Protein 2AOF (pdb70)

B-factor: mean 17.51, std 9.29, range [3.35, 73.43]

CATH classification: 2.40.70.10

Secondary structure (DSSP, 8-state):
-EE-SSS--EEEEEETTEEEEEEE-TT-SS-EE-S---SS-EEEEEEEETTEEEEEEEEEEEEEEETTEEEEEEEEES--SS-EE-HHHHTTTT-EEE-/-EE-SSS--EEEEEETTEEEEEEE-TTBSS-EE-S---SS--EEEEEEETTEEEEEEEEEEEEEEETTEEEEEEEEES--SS-EE-HHHHTTTT-EEE-/-----EE--

Structure (mmCIF, N/CA/C/O backbone):
data_2AOF
#
_entry.id   2AOF
#
_cell.length_a   58.457
_cell.length_b   85.851
_cell.length_c   46.394
_cell.angle_alpha   90.00
_cell.angle_beta   90.00
_cell.angle_gamma   90.00
#
_symmetry.space_group_name_H-M   'P 21 21 2'
#
loop_
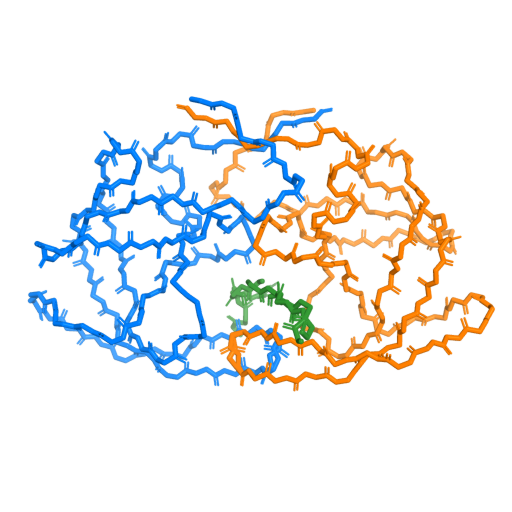_entity.id
_entity.type
_entity.pdbx_description
1 polymer 'POL POLYPROTEIN'
2 polymer 'PEPTIDE INHIBITOR'
3 non-polymer 'SODIUM ION'
4 non-polymer 'CHLORIDE ION'
5 non-polymer 'ACETIC ACID'
6 water water
#
loop_
_atom_site.group_PDB
_atom_site.id
_atom_site.type_symbol
_atom_site.label_atom_id
_atom_site.label_alt_id
_atom_site.label_comp_id
_atom_site.label_asym_id
_atom_site.label_entity_id
_atom_site.label_seq_id
_atom_site.pdbx_PDB_ins_code
_atom_site.Cartn_x
_atom_site.Cartn_y
_atom_site.Cartn_z
_atom_site.occupancy
_atom_site.B_iso_or_equiv
_atom_site.auth_seq_id
_atom_site.auth_comp_id
_atom_site.auth_asym_id
_atom_site.auth_atom_id
_atom_site.pdbx_PDB_model_num
ATOM 1 N N . PRO A 1 1 ? 0.596 40.353 17.910 1.00 23.38 1 PRO A N 1
ATOM 2 C CA . PRO A 1 1 ? -0.177 39.161 18.282 1.00 20.09 1 PRO A CA 1
ATOM 3 C C . PRO A 1 1 ? 0.416 38.479 19.498 1.00 16.84 1 PRO A C 1
ATOM 4 O O . PRO A 1 1 ? 1.580 38.660 19.814 1.00 18.92 1 PRO A O 1
ATOM 8 N N . GLN A 1 2 ? -0.420 37.665 20.102 1.00 16.41 2 GLN A N 1
ATOM 9 C CA . GLN A 1 2 ? 0.006 36.743 21.150 1.00 16.46 2 GLN A CA 1
ATOM 10 C C . GLN A 1 2 ? -0.209 35.354 20.581 1.00 16.65 2 GLN A C 1
ATOM 11 O O . GLN A 1 2 ? -1.316 35.011 20.130 1.00 22.54 2 GLN A O 1
ATOM 17 N N . ILE A 1 3 ? 0.866 34.588 20.601 1.00 13.43 3 ILE A N 1
ATOM 18 C CA . ILE A 1 3 ? 0.854 33.229 20.050 1.00 14.22 3 ILE A CA 1
ATOM 19 C C . ILE A 1 3 ? 1.020 32.222 21.200 1.00 12.30 3 ILE A C 1
ATOM 20 O O . ILE A 1 3 ? 2.010 32.243 21.951 1.00 12.15 3 ILE A O 1
ATOM 25 N N . THR A 1 4 ? -0.001 31.393 21.354 1.00 13.71 4 THR A N 1
ATOM 26 C CA . THR A 1 4 ? 0.093 30.339 22.341 1.00 13.49 4 THR A CA 1
ATOM 27 C C . THR A 1 4 ? 0.955 29.203 21.797 1.00 11.67 4 THR A C 1
ATOM 28 O O . THR A 1 4 ? 1.293 29.173 20.613 1.00 15.06 4 THR A O 1
ATOM 32 N N . LEU A 1 5 ? 1.257 28.245 22.654 1.00 10.89 5 LEU A N 1
ATOM 33 C CA . LEU A 1 5 ? 2.213 27.182 22.315 1.00 10.41 5 LEU A CA 1
ATOM 34 C C . LEU A 1 5 ? 1.610 25.805 22.392 1.00 10.09 5 LEU A C 1
ATOM 35 O O . LEU A 1 5 ? 2.347 24.818 22.432 1.00 9.40 5 LEU A O 1
ATOM 40 N N . TRP A 1 6 ? 0.277 25.740 22.298 1.00 9.96 6 TRP A N 1
ATOM 41 C CA . TRP A 1 6 ? -0.414 24.482 22.237 1.00 10.14 6 TRP A CA 1
ATOM 42 C C . TRP A 1 6 ? -0.001 23.718 20.988 1.00 11.12 6 TRP A C 1
ATOM 43 O O . TRP A 1 6 ? 0.047 22.473 21.025 1.00 14.12 6 TRP A O 1
ATOM 54 N N . LYS A 1 7 ? 0.293 24.431 19.909 1.00 11.10 7 LYS A N 1
ATOM 55 C CA . LYS A 1 7 ? 0.778 23.801 18.671 1.00 12.20 7 LYS A CA 1
ATOM 56 C C . LYS A 1 7 ? 2.051 24.534 18.276 1.00 9.55 7 LYS A C 1
ATOM 57 O O . LYS A 1 7 ? 2.443 25.553 18.854 1.00 10.37 7 LYS A O 1
ATOM 68 N N . ARG A 1 8 ? 2.731 24.010 17.269 1.00 10.35 8 ARG A N 1
ATOM 69 C CA . ARG A 1 8 ? 3.965 24.635 16.781 1.00 9.70 8 ARG A CA 1
ATOM 70 C C . ARG A 1 8 ? 3.671 26.050 16.286 1.00 9.29 8 ARG A C 1
ATOM 71 O O . ARG A 1 8 ? 2.698 26.248 15.554 1.00 11.01 8 ARG A O 1
ATOM 79 N N . PRO A 1 9 ? 4.463 27.033 16.697 1.00 8.82 9 PRO A N 1
ATOM 80 C CA . PRO A 1 9 ? 4.208 28.432 16.267 1.00 10.29 9 PRO A CA 1
ATOM 81 C C . PRO A 1 9 ? 4.769 28.738 14.886 1.00 9.98 9 PRO A C 1
ATOM 82 O O . PRO A 1 9 ? 5.844 29.271 14.649 1.00 10.97 9 PRO A O 1
ATOM 86 N N . LEU A 1 10 ? 3.936 28.329 13.920 1.00 11.74 10 LEU A N 1
ATOM 87 C CA . LEU A 1 10 ? 4.244 28.497 12.513 1.00 11.66 10 LEU A CA 1
ATOM 88 C C . LEU A 1 10 ? 3.610 29.765 12.004 1.00 12.50 10 LEU A C 1
ATOM 89 O O . LEU A 1 10 ? 2.482 30.069 12.344 1.00 14.48 10 LEU A O 1
ATOM 94 N N . VAL A 1 11 ? 4.382 30.468 11.195 1.00 11.57 11 VAL A N 1
ATOM 95 C CA . VAL A 1 11 ? 3.918 31.683 10.566 1.00 12.26 11 VAL A CA 1
ATOM 96 C C . VAL A 1 11 ? 4.312 31.683 9.105 1.00 12.02 11 VAL A C 1
ATOM 97 O O . VAL A 1 11 ? 5.203 30.948 8.675 1.00 12.19 11 VAL A O 1
ATOM 101 N N . THR A 1 12 ? 3.664 32.537 8.318 1.00 12.94 12 THR A N 1
ATOM 102 C CA . THR A 1 12 ? 4.086 32.762 6.945 1.00 13.26 12 THR A CA 1
ATOM 103 C C . THR A 1 12 ? 5.159 33.831 6.857 1.00 12.36 12 THR A C 1
ATOM 104 O O . THR A 1 12 ? 5.057 34.878 7.501 1.00 15.38 12 THR A O 1
ATOM 108 N N . ILE A 1 13 ? 6.151 33.585 6.061 1.00 12.38 13 ILE A N 1
ATOM 109 C CA . ILE A 1 13 ? 7.236 34.517 5.804 1.00 11.63 13 ILE A CA 1
ATOM 110 C C . ILE A 1 13 ? 7.332 34.752 4.287 1.00 12.42 13 ILE A C 1
ATOM 111 O O . ILE A 1 13 ? 6.871 33.934 3.472 1.00 13.33 13 ILE A O 1
ATOM 116 N N . LYS A 1 14 ? 7.911 35.879 3.935 1.00 12.21 14 LYS A N 1
ATOM 117 C CA . LYS A 1 14 ? 8.236 36.193 2.544 1.00 12.89 14 LYS A CA 1
ATOM 118 C C . LYS A 1 14 ? 9.748 36.384 2.521 1.00 12.67 14 LYS A C 1
ATOM 119 O O . LYS A 1 14 ? 10.269 37.237 3.249 1.00 14.74 14 LYS A O 1
ATOM 129 N N . ILE A 1 15 ? 10.421 35.636 1.664 1.00 12.27 15 ILE A N 1
ATOM 130 C CA . ILE A 1 15 ? 11.863 35.701 1.547 1.00 12.58 15 ILE A CA 1
ATOM 131 C C . ILE A 1 15 ? 12.210 35.384 0.112 1.00 12.44 15 ILE A C 1
ATOM 132 O O . ILE A 1 15 ? 11.756 34.436 -0.492 1.00 14.11 15 ILE A O 1
ATOM 137 N N . GLY A 1 16 ? 13.065 36.233 -0.467 1.00 15.33 16 GLY A N 1
ATOM 138 C CA . GLY A 1 16 ? 13.515 35.921 -1.799 1.00 17.54 16 GLY A CA 1
ATOM 139 C C . GLY A 1 16 ? 12.401 35.891 -2.814 1.00 16.28 16 GLY A C 1
ATOM 140 O O . GLY A 1 16 ? 12.513 35.188 -3.801 1.00 20.32 16 GLY A O 1
ATOM 141 N N . GLY A 1 17 ? 11.342 36.657 -2.581 1.00 16.75 17 GLY A N 1
ATOM 142 C CA . GLY A 1 17 ? 10.194 36.674 -3.426 1.00 18.93 17 GLY A CA 1
ATOM 143 C C . GLY A 1 17 ? 9.277 35.506 -3.265 1.00 18.86 17 GLY A C 1
ATOM 144 O O . GLY A 1 17 ? 8.320 35.329 -4.027 1.00 23.61 17 GLY A O 1
ATOM 145 N N . GLN A 1 18 ? 9.539 34.666 -2.301 1.00 16.45 18 GLN A N 1
ATOM 146 C CA . GLN A 1 18 ? 8.819 33.427 -2.097 1.00 13.88 18 GLN A CA 1
ATOM 147 C C . GLN A 1 18 ? 8.059 33.448 -0.782 1.00 13.52 18 GLN A C 1
ATOM 148 O O . GLN A 1 18 ? 8.592 33.982 0.168 1.00 19.96 18 GLN A O 1
ATOM 154 N N . LEU A 1 19 ? 6.879 32.870 -0.722 1.00 15.88 19 LEU A N 1
ATOM 155 C CA . LEU A 1 19 ? 6.222 32.668 0.546 1.00 15.81 19 LEU A CA 1
ATOM 156 C C . LEU A 1 19 ? 6.580 31.274 1.081 1.00 13.62 19 LEU A C 1
ATOM 157 O O . LEU A 1 19 ? 6.554 30.326 0.321 1.00 18.14 19 LEU A O 1
ATOM 162 N N . LYS A 1 20 ? 6.862 31.206 2.367 1.00 13.37 20 LYS A N 1
ATOM 163 C CA . LYS A 1 20 ? 7.169 29.934 3.020 1.00 12.75 20 LYS A CA 1
ATOM 164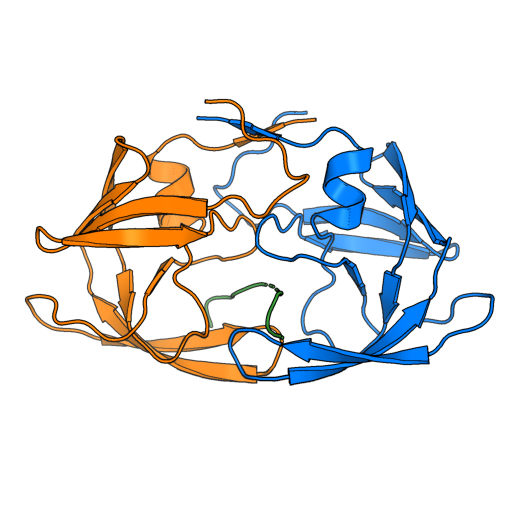 C C . LYS A 1 20 ? 6.497 29.939 4.390 1.00 12.41 20 LYS A C 1
ATOM 165 O O . LYS A 1 20 ? 6.173 30.989 4.946 1.00 15.18 20 LYS A O 1
ATOM 171 N N . GLU A 1 21 ? 6.340 28.800 5.000 1.00 12.60 21 GLU A N 1
ATOM 172 C CA . GLU A 1 21 ? 5.983 28.644 6.411 1.00 11.59 21 GLU A CA 1
ATOM 173 C C . GLU A 1 21 ? 7.251 28.407 7.213 1.00 10.17 21 GLU A C 1
ATOM 174 O O . GLU A 1 21 ? 8.122 27.677 6.752 1.00 12.15 21 GLU A O 1
ATOM 185 N N . ALA A 1 22 ? 7.344 29.011 8.378 1.00 10.27 22 ALA A N 1
ATOM 186 C CA . ALA A 1 22 ? 8.504 28.869 9.240 1.00 9.14 22 ALA A CA 1
ATOM 187 C C . ALA A 1 22 ? 8.088 28.862 10.701 1.00 8.42 22 ALA A C 1
ATOM 188 O O . ALA A 1 22 ? 7.062 29.437 11.091 1.00 10.31 22 ALA A O 1
ATOM 190 N N . LEU A 1 23 ? 8.905 28.219 11.481 1.00 8.40 23 LEU A N 1
ATOM 191 C CA . LEU A 1 23 ? 8.729 28.050 12.922 1.00 8.24 23 LEU A CA 1
ATOM 192 C C . LEU A 1 23 ? 9.418 29.137 13.717 1.00 8.66 23 LEU A C 1
ATOM 193 O O . LEU A 1 23 ? 10.613 29.349 13.558 1.00 10.06 23 LEU A O 1
ATOM 198 N N . LEU A 1 24 ? 8.672 29.819 14.594 1.00 9.19 24 LEU A N 1
ATOM 199 C CA . LEU A 1 24 ? 9.278 30.814 15.504 1.00 9.23 24 LEU A CA 1
ATOM 200 C C . LEU A 1 24 ? 9.996 30.042 16.629 1.00 9.82 24 LEU A C 1
ATOM 201 O O . LEU A 1 24 ? 9.342 29.377 17.416 1.00 10.81 24 LEU A O 1
ATOM 206 N N . ASP A 1 25 ? 11.336 30.129 16.621 1.00 9.03 25 ASP A N 1
ATOM 207 C CA . ASP A 1 25 ? 12.163 29.235 17.439 1.00 8.26 25 ASP A CA 1
ATOM 208 C C . ASP A 1 25 ? 13.114 30.010 18.335 1.00 7.49 25 ASP A C 1
ATOM 209 O O . ASP A 1 25 ? 14.218 30.384 17.981 1.00 8.18 25 ASP A O 1
ATOM 214 N N . THR A 1 26 ? 12.689 30.213 19.600 1.00 7.69 26 THR A N 1
ATOM 215 C CA . THR A 1 26 ? 13.482 30.925 20.566 1.00 7.80 26 THR A CA 1
ATOM 216 C C . THR A 1 26 ? 14.734 30.142 20.944 1.00 8.08 26 THR A C 1
ATOM 217 O O . THR A 1 26 ? 15.657 30.723 21.492 1.00 8.65 26 THR A O 1
ATOM 221 N N . GLY A 1 27 ? 14.790 28.853 20.659 1.00 7.87 27 GLY A N 1
ATOM 222 C CA . GLY A 1 27 ? 15.925 28.035 20.913 1.00 8.25 27 GLY A CA 1
ATOM 223 C C . GLY A 1 27 ? 16.947 27.994 19.820 1.00 9.06 27 GLY A C 1
ATOM 224 O O . GLY A 1 27 ? 17.914 27.240 19.917 1.00 11.18 27 GLY A O 1
ATOM 225 N N . ALA A 1 28 ? 16.751 28.806 18.774 1.00 8.15 28 ALA A N 1
ATOM 226 C CA . ALA A 1 28 ? 17.684 28.879 17.662 1.00 8.32 28 ALA A CA 1
ATOM 227 C C . ALA A 1 28 ? 18.384 30.235 17.652 1.00 7.62 28 ALA A C 1
ATOM 228 O O . ALA A 1 28 ? 17.702 31.276 17.661 1.00 8.59 28 ALA A O 1
ATOM 230 N N . ASP A 1 29 ? 19.699 30.240 17.586 1.00 8.01 29 ASP A N 1
ATOM 231 C CA . ASP A 1 29 ? 20.439 31.498 17.481 1.00 7.47 29 ASP A CA 1
ATOM 232 C C . ASP A 1 29 ? 20.183 32.173 16.141 1.00 8.49 29 ASP A C 1
ATOM 233 O O . ASP A 1 29 ? 20.127 33.388 16.053 1.00 10.59 29 ASP A O 1
ATOM 238 N N . ASP A 1 30 ? 20.081 31.370 15.087 1.00 8.80 30 ASP A N 1
ATOM 239 C CA . ASP A 1 30 ? 20.086 31.781 13.731 1.00 9.86 30 ASP A CA 1
ATOM 240 C C . ASP A 1 30 ? 18.831 31.341 12.969 1.00 8.62 30 ASP A C 1
ATOM 241 O O . ASP A 1 30 ? 18.155 30.430 13.411 1.00 11.86 30 ASP A O 1
ATOM 246 N N . THR A 1 31 ? 18.553 31.965 11.876 1.00 9.87 31 THR A N 1
ATOM 247 C CA . THR A 1 31 ? 17.440 31.689 10.960 1.00 9.36 31 THR A CA 1
ATOM 248 C C . THR A 1 31 ? 17.921 30.730 9.889 1.00 8.62 31 THR A C 1
ATOM 249 O O . THR A 1 31 ? 18.955 31.035 9.266 1.00 9.84 31 THR A O 1
ATOM 253 N N . VAL A 1 32 ? 17.238 29.605 9.672 1.00 7.89 32 VAL A N 1
ATOM 254 C CA . VAL A 1 32 ? 17.672 28.552 8.749 1.00 8.38 32 VAL A CA 1
ATOM 255 C C . VAL A 1 32 ? 16.483 28.180 7.888 1.00 7.89 32 VAL A C 1
ATOM 256 O O . VAL A 1 32 ? 15.428 27.819 8.392 1.00 8.90 32 VAL A O 1
ATOM 260 N N . ILE A 1 33 ? 16.687 28.253 6.580 1.00 8.13 33 ILE A N 1
ATOM 261 C CA . ILE A 1 33 ? 15.668 27.962 5.592 1.00 8.87 33 ILE A CA 1
ATOM 262 C C . ILE A 1 33 ? 16.133 26.837 4.668 1.00 7.55 33 ILE A C 1
ATOM 263 O O . ILE A 1 33 ? 17.330 26.718 4.333 1.00 8.87 33 ILE A O 1
ATOM 268 N N . GLU A 1 34 ? 15.166 26.015 4.237 1.00 8.87 34 GLU A N 1
ATOM 269 C CA . GLU A 1 34 ? 15.387 24.996 3.244 1.00 9.65 34 GLU A CA 1
ATOM 270 C C . GLU A 1 34 ? 15.945 25.568 1.943 1.00 9.03 34 GLU A C 1
ATOM 271 O O . GLU A 1 34 ? 15.848 26.767 1.682 1.00 10.48 34 GLU A O 1
ATOM 277 N N . GLU A 1 35 ? 16.515 24.699 1.105 1.00 9.60 35 GLU A N 1
ATOM 278 C CA . GLU A 1 35 ? 17.206 25.129 -0.067 1.00 10.67 35 GLU A CA 1
ATOM 279 C C . GLU A 1 35 ? 16.354 26.054 -0.939 1.00 10.27 35 GLU A C 1
ATOM 280 O O . GLU A 1 35 ? 15.207 25.755 -1.270 1.00 11.35 35 GLU A O 1
ATOM 286 N N . MET A 1 36 ? 16.985 27.168 -1.308 1.00 9.90 36 MET A N 1
ATOM 287 C CA . MET A 1 36 ? 16.430 28.201 -2.157 1.00 10.26 36 MET A CA 1
ATOM 288 C C . MET A 1 36 ? 17.604 29.066 -2.616 1.00 11.21 36 MET A C 1
ATOM 289 O O . MET A 1 36 ? 18.674 29.044 -2.008 1.00 12.35 36 MET A O 1
ATOM 294 N N . SER A 1 37 ? 17.381 29.849 -3.653 1.00 13.51 37 SER A N 1
ATOM 295 C CA . SER A 1 37 ? 18.322 30.860 -4.130 1.00 15.27 37 SER A CA 1
ATOM 296 C C . SER A 1 37 ? 18.157 32.136 -3.361 1.00 13.94 37 SER A C 1
ATOM 297 O O . SER A 1 37 ? 17.025 32.562 -3.143 1.00 16.68 37 SER A O 1
ATOM 302 N N . LEU A 1 38 ? 19.240 32.763 -2.990 1.00 13.34 38 LEU A N 1
ATOM 303 C CA . LEU A 1 38 ? 19.232 34.140 -2.485 1.00 15.10 38 LEU A CA 1
ATOM 304 C C . LEU A 1 38 ? 20.319 34.913 -3.201 1.00 16.03 38 LEU A C 1
ATOM 305 O O . LEU A 1 38 ? 21.296 34.327 -3.610 1.00 16.49 38 LEU A O 1
ATOM 310 N N . PRO A 1 39 ? 20.112 36.215 -3.320 1.00 20.24 39 PRO A N 1
ATOM 311 C CA . PRO A 1 39 ? 21.127 37.099 -3.904 1.00 20.65 39 PRO A CA 1
ATOM 312 C C . PRO A 1 39 ? 22.340 37.351 -3.009 1.00 20.84 39 PRO A C 1
ATOM 313 O O . PRO A 1 39 ? 22.253 37.292 -1.795 1.00 20.94 39 PRO A O 1
ATOM 317 N N . GLY A 1 40 ? 23.466 37.676 -3.648 1.00 22.63 40 GLY A N 1
ATOM 318 C CA . GLY A 1 40 ? 24.649 38.159 -2.941 1.00 23.89 40 GLY A CA 1
ATOM 319 C C . GLY A 1 40 ? 25.645 37.040 -2.685 1.00 23.71 40 GLY A C 1
ATOM 320 O O . GLY A 1 40 ? 25.566 35.888 -3.103 1.00 22.34 40 GLY A O 1
ATOM 321 N N . ARG A 1 41 ? 26.639 37.456 -1.923 1.00 22.68 41 ARG A N 1
ATOM 322 C CA . ARG A 1 41 ? 27.740 36.599 -1.545 1.00 24.05 41 ARG A CA 1
ATOM 323 C C . ARG A 1 41 ? 27.275 35.690 -0.415 1.00 20.58 41 ARG A C 1
ATOM 324 O O . ARG A 1 41 ? 26.348 36.071 0.285 1.00 20.86 41 ARG A O 1
ATOM 339 N N . TRP A 1 42 ? 27.943 34.552 -0.296 1.00 18.10 42 TRP A N 1
ATOM 340 C CA . TRP A 1 42 ? 27.667 33.666 0.840 1.00 15.44 42 TRP A CA 1
ATOM 341 C C . TRP A 1 42 ? 28.953 33.002 1.276 1.00 16.31 42 TRP A C 1
ATOM 342 O O . TRP A 1 42 ? 29.953 32.973 0.535 1.00 17.65 42 TRP A O 1
ATOM 353 N N . LYS A 1 43 ? 28.950 32.454 2.475 1.00 14.11 43 LYS A N 1
ATOM 354 C CA . LYS A 1 43 ? 30.065 31.656 2.934 1.00 14.99 43 LYS A CA 1
ATOM 355 C C . LYS A 1 43 ? 29.539 30.445 3.708 1.00 12.52 43 LYS A C 1
ATOM 356 O O . LYS A 1 43 ? 28.444 30.468 4.252 1.00 12.10 43 LYS A O 1
ATOM 362 N N . PRO A 1 44 ? 30.331 29.365 3.673 1.00 12.69 44 PRO A N 1
ATOM 363 C CA . PRO A 1 44 ? 29.846 28.160 4.341 1.00 12.25 44 PRO A CA 1
ATOM 364 C C . PRO A 1 44 ? 29.918 28.256 5.859 1.00 11.48 44 PRO A C 1
ATOM 365 O O . PRO A 1 44 ? 30.765 28.952 6.419 1.00 12.21 44 PRO A O 1
ATOM 369 N N . LYS A 1 45 ? 29.040 27.506 6.526 1.00 10.28 45 LYS A N 1
ATOM 370 C CA . LYS A 1 45 ? 28.890 27.483 7.972 1.00 11.02 45 LYS A CA 1
ATOM 371 C C . LYS A 1 45 ? 28.438 26.113 8.414 1.00 9.55 45 LYS A C 1
ATOM 372 O O . LYS A 1 45 ? 27.698 25.459 7.658 1.00 10.68 45 LYS A O 1
ATOM 378 N N . MET A 1 46 ? 28.845 25.720 9.601 1.00 9.23 46 MET A N 1
ATOM 379 C CA . MET A 1 46 ? 28.277 24.527 10.211 1.00 9.36 46 MET A CA 1
ATOM 380 C C . MET A 1 46 ? 27.409 24.972 11.387 1.00 9.88 46 MET A C 1
ATOM 381 O O . MET A 1 46 ? 27.857 25.791 12.195 1.00 12.71 46 MET A O 1
ATOM 390 N N . ILE A 1 47 ? 26.221 24.399 11.479 1.00 8.94 47 ILE A N 1
ATOM 391 C CA . ILE A 1 47 ? 25.317 24.698 12.603 1.00 9.44 47 ILE A CA 1
ATOM 392 C C . ILE A 1 47 ? 24.892 23.383 13.235 1.00 8.82 47 ILE A C 1
ATOM 393 O O . ILE A 1 47 ? 24.780 22.391 12.552 1.00 9.84 47 ILE A O 1
ATOM 398 N N . GLY A 1 48 ? 24.658 23.400 14.543 1.00 11.08 48 GLY A N 1
ATOM 399 C CA . GLY A 1 48 ? 24.418 22.175 15.240 1.00 11.51 48 GLY A CA 1
ATOM 400 C C . GLY A 1 48 ? 23.257 22.270 16.176 1.00 12.27 48 GLY A C 1
ATOM 401 O O . GLY A 1 48 ? 22.804 23.372 16.560 1.00 14.30 48 GLY A O 1
ATOM 402 N N . GLY A 1 49 ? 22.794 21.115 16.583 1.00 14.21 49 GLY A N 1
ATOM 403 C CA . GLY A 1 49 ? 21.781 20.978 17.611 1.00 18.65 49 GLY A CA 1
ATOM 404 C C . GLY A 1 49 ? 21.476 19.523 17.845 1.00 14.17 49 GLY A C 1
ATOM 405 O O . GLY A 1 49 ? 22.412 18.772 17.777 1.00 12.89 49 GLY A O 1
ATOM 406 N N . ILE A 1 50 ? 20.236 19.163 18.166 1.00 13.54 50 ILE A N 1
ATOM 407 C CA A ILE A 1 50 ? 20.056 17.772 18.571 0.54 13.35 50 ILE A CA 1
ATOM 408 C CA B ILE A 1 50 ? 20.009 17.733 18.418 0.46 10.97 50 ILE A CA 1
ATOM 409 C C A ILE A 1 50 ? 20.546 16.635 17.740 0.54 13.81 50 ILE A C 1
ATOM 410 C C B ILE A 1 50 ? 20.296 16.971 17.140 0.46 10.39 50 ILE A C 1
ATOM 411 O O A ILE A 1 50 ? 20.882 15.582 18.328 0.54 25.34 50 ILE A O 1
ATOM 412 O O B ILE A 1 50 ? 19.851 17.410 16.108 0.46 5.92 50 ILE A O 1
ATOM 417 N N A GLY A 1 51 ? 20.660 16.558 16.369 0.54 16.27 51 GLY A N 1
ATOM 418 N N B GLY A 1 51 ? 20.991 15.834 17.189 0.46 7.06 51 GLY A N 1
ATOM 419 C CA A GLY A 1 51 ? 21.246 15.326 15.975 0.54 12.61 51 GLY A CA 1
ATOM 420 C CA B GLY A 1 51 ? 21.345 15.042 16.037 0.46 10.24 51 GLY A CA 1
ATOM 421 C C . GLY A 1 51 ? 22.654 15.524 15.438 1.00 11.19 51 GLY A C 1
ATOM 422 O O . GLY A 1 51 ? 23.158 14.834 14.605 1.00 16.08 51 GLY A O 1
ATOM 423 N N . GLY A 1 52 ? 23.307 16.594 15.838 1.00 12.65 52 GLY A N 1
ATOM 424 C CA . GLY A 1 52 ? 24.615 16.942 15.320 1.00 11.50 52 GLY A CA 1
ATOM 425 C C . GLY A 1 52 ? 24.547 18.173 14.409 1.00 9.85 52 GLY A C 1
ATOM 426 O O . GLY A 1 52 ? 23.699 19.050 14.643 1.00 10.90 52 GLY A O 1
ATOM 427 N N . PHE A 1 53 ? 25.455 18.264 13.440 1.00 9.60 53 PHE A N 1
ATOM 428 C CA . PHE A 1 53 ? 25.634 19.443 12.612 1.00 9.18 53 PHE A CA 1
ATOM 429 C C . PHE A 1 53 ? 25.261 19.233 11.160 1.00 9.84 53 PHE A C 1
ATOM 430 O O . PHE A 1 53 ? 25.356 18.117 10.657 1.00 12.09 53 PHE A O 1
ATOM 438 N N . ILE A 1 54 ? 24.841 20.303 10.513 1.00 9.74 54 ILE A N 1
ATOM 439 C CA . ILE A 1 54 ? 24.675 20.336 9.063 1.00 9.65 54 ILE A CA 1
ATOM 440 C C . ILE A 1 54 ? 25.438 21.540 8.519 1.00 9.95 54 ILE A C 1
ATOM 441 O O . ILE A 1 54 ? 25.680 22.534 9.208 1.00 9.11 54 ILE A O 1
ATOM 446 N N . LYS A 1 55 ? 25.813 21.437 7.256 1.00 9.28 55 LYS A N 1
ATOM 447 C CA . LYS A 1 55 ? 26.462 22.511 6.531 1.00 8.57 55 LYS A CA 1
ATOM 448 C C . LYS A 1 55 ? 25.423 23.351 5.814 1.00 9.00 55 LYS A C 1
ATOM 449 O O . LYS A 1 55 ? 24.545 22.818 5.159 1.00 10.76 55 LYS A O 1
ATOM 455 N N . VAL A 1 56 ? 25.556 24.668 5.935 1.00 8.69 56 VAL A N 1
ATOM 456 C CA . VAL A 1 56 ? 24.654 25.629 5.332 1.00 8.19 56 VAL A CA 1
ATOM 457 C C . VAL A 1 56 ? 25.462 26.717 4.624 1.00 9.25 56 VAL A C 1
ATOM 458 O O . VAL A 1 56 ? 26.666 26.857 4.823 1.00 10.54 56 VAL A O 1
ATOM 462 N N . ARG A 1 57 ? 24.771 27.500 3.824 1.00 9.03 57 ARG A N 1
ATOM 463 C CA . ARG A 1 57 ? 25.284 28.710 3.200 1.00 8.72 57 ARG A CA 1
ATOM 464 C C . ARG A 1 57 ? 24.783 29.921 3.991 1.00 8.55 57 ARG A C 1
ATOM 465 O O . ARG A 1 57 ? 23.579 30.021 4.222 1.00 9.76 57 ARG A O 1
ATOM 473 N N . GLN A 1 58 ? 25.692 30.812 4.349 1.00 9.18 58 GLN A N 1
ATOM 474 C CA . GLN A 1 58 ? 25.323 32.018 5.103 1.00 8.96 58 GLN A CA 1
ATOM 475 C C . GLN A 1 58 ? 25.259 33.232 4.183 1.00 8.95 58 GLN A C 1
ATOM 476 O O . GLN A 1 58 ? 26.245 33.595 3.567 1.00 11.49 58 GLN A O 1
ATOM 482 N N . TYR A 1 59 ? 24.079 33.817 4.080 1.00 9.41 59 TYR A N 1
ATOM 483 C CA . TYR A 1 59 ? 23.811 35.034 3.337 1.00 10.18 59 TYR A CA 1
ATOM 484 C C . TYR A 1 59 ? 23.495 36.165 4.303 1.00 10.76 59 TYR A C 1
ATOM 485 O O . TYR A 1 59 ? 22.688 36.008 5.210 1.00 11.65 59 TYR A O 1
ATOM 494 N N . ASP A 1 60 ? 24.142 37.301 4.153 1.00 13.45 60 ASP A N 1
ATOM 495 C CA . ASP A 1 60 ? 23.973 38.403 5.069 1.00 14.64 60 ASP A CA 1
ATOM 496 C C . ASP A 1 60 ? 23.080 39.471 4.423 1.00 14.05 60 ASP A C 1
ATOM 497 O O . ASP A 1 60 ? 22.923 39.516 3.189 1.00 13.88 60 ASP A O 1
ATOM 502 N N . GLN A 1 61 ? 22.491 40.309 5.274 1.00 13.30 61 GLN A N 1
ATOM 503 C CA . GLN A 1 61 ? 21.676 41.445 4.828 1.00 15.01 61 GLN A CA 1
ATOM 504 C C . GLN A 1 61 ? 20.548 41.033 3.905 1.00 13.81 61 GLN A C 1
ATOM 505 O O . GLN A 1 61 ? 20.338 41.623 2.847 1.00 17.47 61 GLN A O 1
ATOM 515 N N . ILE A 1 62 ? 19.818 40.010 4.344 1.00 11.76 62 ILE A N 1
ATOM 516 C CA . ILE A 1 62 ? 18.654 39.533 3.623 1.00 12.18 62 ILE A CA 1
ATOM 517 C C . ILE A 1 62 ? 17.387 40.095 4.245 1.00 12.68 62 ILE A C 1
ATOM 518 O O . ILE A 1 62 ? 17.180 39.986 5.464 1.00 14.49 62 ILE A O 1
ATOM 523 N N . ILE A 1 63 ? 16.537 40.682 3.418 1.00 14.78 63 ILE A N 1
ATOM 524 C CA . ILE A 1 63 ? 15.286 41.242 3.880 1.00 16.55 63 ILE A CA 1
ATOM 525 C C . ILE A 1 63 ? 14.255 40.113 3.885 1.00 15.55 63 ILE A C 1
ATOM 526 O O . ILE A 1 63 ? 14.115 39.292 2.990 1.00 18.38 63 ILE A O 1
ATOM 531 N N . ILE A 1 64 ? 13.512 40.125 4.967 1.00 17.90 64 ILE A N 1
ATOM 532 C CA . ILE A 1 64 ? 12.497 39.136 5.206 1.00 17.27 64 ILE A CA 1
ATOM 533 C C . ILE A 1 64 ? 11.259 39.806 5.780 1.00 17.36 64 ILE A C 1
ATOM 534 O O . ILE A 1 64 ? 11.360 40.821 6.459 1.00 21.50 64 ILE A O 1
ATOM 543 N N . GLU A 1 65 ? 10.072 39.270 5.510 1.00 13.76 65 GLU A N 1
ATOM 544 C CA . GLU A 1 65 ? 8.844 39.675 6.168 1.00 15.32 65 GLU A CA 1
ATOM 545 C C . GLU A 1 65 ? 8.332 38.479 6.947 1.00 14.91 65 GLU A C 1
ATOM 546 O O . GLU A 1 65 ? 8.207 37.400 6.381 1.00 18.31 65 GLU A O 1
ATOM 557 N N . ILE A 1 66 ? 8.072 38.670 8.231 1.00 14.95 66 ILE A N 1
ATOM 558 C CA . ILE A 1 66 ? 7.686 37.580 9.125 1.00 15.39 66 ILE A CA 1
ATOM 559 C C . ILE A 1 66 ? 6.343 37.963 9.701 1.00 16.40 66 ILE A C 1
ATOM 560 O O . ILE A 1 66 ? 6.309 38.939 10.445 1.00 17.64 66 ILE A O 1
ATOM 565 N N . ALA A 1 67 ? 5.340 37.200 9.328 1.00 16.72 67 ALA A N 1
ATOM 566 C CA . ALA A 1 67 ? 3.979 37.521 9.716 1.00 18.27 67 ALA A CA 1
ATOM 567 C C . ALA A 1 67 ? 3.673 38.992 9.603 1.00 18.93 67 ALA A C 1
ATOM 568 O O . ALA A 1 67 ? 3.130 39.572 10.528 1.00 24.05 67 ALA A O 1
ATOM 570 N N . GLY A 1 68 ? 4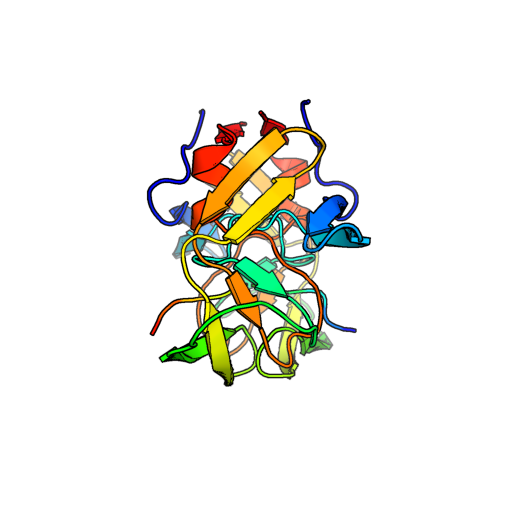.043 39.610 8.490 1.00 21.60 68 GLY A N 1
ATOM 571 C CA . GLY A 1 68 ? 3.719 41.041 8.313 1.00 22.71 68 GLY A CA 1
ATOM 572 C C . GLY A 1 68 ? 4.732 42.028 8.798 1.00 21.84 68 GLY A C 1
ATOM 573 O O . GLY A 1 68 ? 4.583 43.244 8.608 1.00 26.67 68 GLY A O 1
ATOM 574 N N . HIS A 1 69 ? 5.786 41.584 9.449 1.00 19.08 69 HIS A N 1
ATOM 575 C CA . HIS A 1 69 ? 6.793 42.471 10.037 1.00 19.82 69 HIS A CA 1
ATOM 576 C C . HIS A 1 69 ? 8.085 42.336 9.242 1.00 19.11 69 HIS A C 1
ATOM 577 O O . HIS A 1 69 ? 8.602 41.210 9.117 1.00 20.08 69 HIS A O 1
ATOM 584 N N . LYS A 1 70 ? 8.575 43.461 8.751 1.00 19.32 70 LYS A N 1
ATOM 585 C CA . LYS A 1 70 ? 9.808 43.442 7.955 1.00 20.64 70 LYS A CA 1
ATOM 586 C C . LYS A 1 70 ? 11.013 43.457 8.853 1.00 18.61 70 LYS A C 1
ATOM 587 O O . LYS A 1 70 ? 11.064 44.113 9.877 1.00 22.68 70 LYS A O 1
ATOM 598 N N . ALA A 1 71 ? 12.048 42.705 8.474 1.00 18.00 71 ALA A N 1
ATOM 599 C CA . ALA A 1 71 ? 13.311 42.704 9.170 1.00 19.41 71 ALA A CA 1
ATOM 600 C C . ALA A 1 71 ? 14.435 42.457 8.181 1.00 16.71 71 ALA A C 1
ATOM 601 O O . ALA A 1 71 ? 14.201 42.067 7.039 1.00 23.07 71 ALA A O 1
ATOM 603 N N . ILE A 1 72 ? 15.654 42.695 8.623 1.00 13.94 72 ILE A N 1
ATOM 604 C CA . ILE A 1 72 ? 16.825 42.354 7.818 1.00 12.97 72 ILE A CA 1
ATOM 605 C C . ILE A 1 72 ? 17.830 41.591 8.673 1.00 11.64 72 ILE A C 1
ATOM 606 O O . ILE A 1 72 ? 17.993 41.898 9.854 1.00 11.52 72 ILE A O 1
ATOM 611 N N . GLY A 1 73 ? 18.521 40.621 8.087 1.00 10.72 73 GLY A N 1
ATOM 612 C CA . GLY A 1 73 ? 19.575 39.966 8.834 1.00 11.19 73 GLY A CA 1
ATOM 613 C C . GLY A 1 73 ? 20.161 38.806 8.048 1.00 10.40 73 GLY A C 1
ATOM 614 O O . GLY A 1 73 ? 19.882 38.659 6.873 1.00 11.05 73 GLY A O 1
ATOM 615 N N . THR A 1 74 ? 20.950 38.006 8.729 1.00 10.59 74 THR A N 1
ATOM 616 C CA . THR A 1 74 ? 21.591 36.847 8.142 1.00 9.95 74 THR A CA 1
ATOM 617 C C . THR A 1 74 ? 20.573 35.716 8.054 1.00 10.07 74 THR A C 1
ATOM 618 O O . THR A 1 74 ? 19.795 35.454 8.993 1.00 10.94 74 THR A O 1
ATOM 622 N N . VAL A 1 75 ? 20.579 35.006 6.927 1.00 9.60 75 VAL A N 1
ATOM 623 C CA . VAL A 1 75 ? 19.766 33.851 6.680 1.00 8.21 75 VAL A CA 1
ATOM 624 C C . VAL A 1 75 ? 20.704 32.745 6.213 1.00 7.72 75 VAL A C 1
ATOM 625 O O . VAL A 1 75 ? 21.513 32.930 5.310 1.00 8.86 75 VAL A O 1
ATOM 629 N 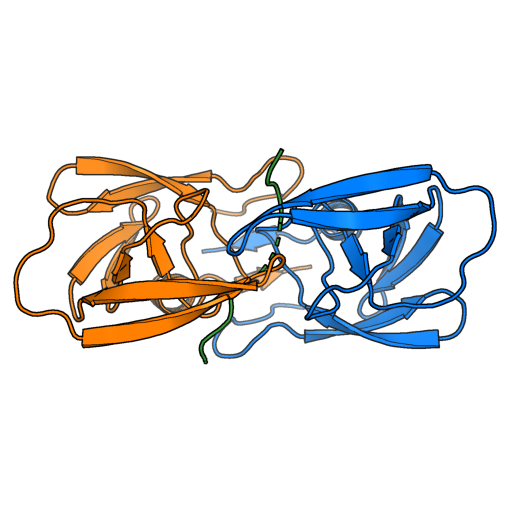N . LEU A 1 76 ? 20.555 31.600 6.888 1.00 7.78 76 LEU A N 1
ATOM 630 C CA . LEU A 1 76 ? 21.297 30.405 6.531 1.00 7.75 76 LEU A CA 1
ATOM 631 C C . LEU A 1 76 ? 20.428 29.492 5.689 1.00 8.84 76 LEU A C 1
ATOM 632 O O . LEU A 1 76 ? 19.237 29.345 5.983 1.00 10.94 76 LEU A O 1
ATOM 637 N N . VAL A 1 77 ? 20.972 28.893 4.644 1.00 7.74 77 VAL A N 1
ATOM 638 C CA . VAL A 1 77 ? 20.242 28.068 3.717 1.00 7.60 77 VAL A CA 1
ATOM 639 C C . VAL A 1 77 ? 20.888 26.691 3.620 1.00 8.92 77 VAL A C 1
ATOM 640 O O . VAL A 1 77 ? 22.108 26.605 3.405 1.00 9.45 77 VAL A O 1
ATOM 644 N N . GLY A 1 78 ? 20.084 25.633 3.815 1.00 8.68 78 GLY A N 1
ATOM 645 C CA . GLY A 1 78 ? 20.622 24.300 3.716 1.00 9.07 78 GLY A CA 1
ATOM 646 C C . GLY A 1 78 ? 19.619 23.256 4.107 1.00 9.60 78 GLY A C 1
ATOM 647 O O . GLY A 1 78 ? 18.414 23.577 4.133 1.00 10.79 78 GLY A O 1
ATOM 648 N N . PRO A 1 79 ? 20.092 22.037 4.342 1.00 10.52 79 PRO A N 1
ATOM 649 C CA . PRO A 1 79 ? 19.169 20.901 4.488 1.00 11.87 79 PRO A CA 1
ATOM 650 C C . PRO A 1 79 ? 18.587 20.772 5.878 1.00 11.55 79 PRO A C 1
ATOM 651 O O . PRO A 1 79 ? 18.673 19.741 6.573 1.00 13.49 79 PRO A O 1
ATOM 655 N N . THR A 1 80 ? 17.924 21.839 6.314 1.00 11.08 80 THR A N 1
ATOM 656 C CA . THR A 1 80 ? 17.245 21.834 7.592 1.00 10.41 80 THR A CA 1
ATOM 657 C C . THR A 1 80 ? 15.958 21.035 7.481 1.00 9.92 80 THR A C 1
ATOM 658 O O . THR A 1 80 ? 15.258 21.166 6.486 1.00 11.95 80 THR A O 1
ATOM 662 N N . PRO A 1 81 ? 15.592 20.300 8.494 1.00 11.56 81 PRO A N 1
ATOM 663 C CA . PRO A 1 81 ? 14.299 19.613 8.460 1.00 12.13 81 PRO A CA 1
ATOM 664 C C . PRO A 1 81 ? 13.090 20.524 8.598 1.00 13.88 81 PRO A C 1
ATOM 665 O O . PRO A 1 81 ? 11.951 20.097 8.364 1.00 17.83 81 PRO A O 1
ATOM 669 N N . ALA A 1 82 ? 13.320 21.735 9.025 1.00 12.38 82 ALA A N 1
ATOM 670 C CA . ALA A 1 82 ? 12.240 22.704 9.183 1.00 13.11 82 ALA A CA 1
ATOM 671 C C . ALA A 1 82 ? 12.769 24.116 8.939 1.00 11.17 82 ALA A C 1
ATOM 672 O O . ALA A 1 82 ? 13.870 24.461 9.368 1.00 12.29 82 ALA A O 1
ATOM 674 N N . ASN A 1 83 ? 11.967 24.950 8.296 1.00 10.65 83 ASN A N 1
ATOM 675 C CA . ASN A 1 83 ? 12.309 26.375 8.199 1.00 9.31 83 ASN A CA 1
ATOM 676 C C . ASN A 1 83 ? 12.137 26.979 9.596 1.00 8.46 83 ASN A C 1
ATOM 677 O O . ASN A 1 83 ? 11.066 26.794 10.204 1.00 9.26 83 ASN A O 1
ATOM 682 N N . ILE A 1 84 ? 13.139 27.693 10.055 1.00 8.60 84 ILE A N 1
ATOM 683 C CA . ILE A 1 84 ? 13.120 28.247 11.402 1.00 8.69 84 ILE A CA 1
ATOM 684 C C . ILE A 1 84 ? 13.557 29.706 11.394 1.00 8.08 84 ILE A C 1
ATOM 685 O O . ILE A 1 84 ? 14.556 30.065 10.762 1.00 9.47 84 ILE A O 1
ATOM 694 N N . ILE A 1 85 ? 12.780 30.520 12.115 1.00 8.17 85 ILE A N 1
ATOM 695 C CA . ILE A 1 85 ? 13.141 31.890 12.413 1.00 8.34 85 ILE A CA 1
ATOM 696 C C . ILE A 1 85 ? 13.767 31.913 13.788 1.00 7.68 85 ILE A C 1
ATOM 697 O O . ILE A 1 85 ? 13.114 31.599 14.802 1.00 9.06 85 ILE A O 1
ATOM 702 N N . GLY A 1 86 ? 15.046 32.234 13.814 1.00 7.91 86 GLY A N 1
ATOM 703 C CA . GLY A 1 86 ? 15.744 32.245 15.095 1.00 8.17 86 GLY A CA 1
ATOM 704 C C . GLY A 1 86 ? 15.867 33.635 15.669 1.00 8.39 86 GLY A C 1
ATOM 705 O O . GLY A 1 86 ? 15.327 34.628 15.167 1.00 8.69 86 GLY A O 1
ATOM 706 N N . ARG A 1 87 ? 16.623 33.716 16.783 1.00 7.87 87 ARG A N 1
ATOM 707 C CA . ARG A 1 87 ? 16.623 34.951 17.553 1.00 7.51 87 ARG A CA 1
ATOM 708 C C . ARG A 1 87 ? 17.153 36.129 16.787 1.00 7.41 87 ARG A C 1
ATOM 709 O O . ARG A 1 87 ? 16.726 37.253 17.045 1.00 9.11 87 ARG A O 1
ATOM 717 N N . ASN A 1 88 ? 18.081 35.919 15.826 1.00 8.08 88 ASN A N 1
ATOM 718 C CA . ASN A 1 88 ? 18.623 37.063 15.110 1.00 8.35 88 ASN A CA 1
ATOM 719 C C . ASN A 1 88 ? 17.552 37.884 14.387 1.00 8.55 88 ASN A C 1
ATOM 720 O O . ASN A 1 88 ? 17.750 39.073 14.138 1.00 9.80 88 ASN A O 1
ATOM 725 N N . LEU A 1 89 ? 16.436 37.240 14.012 1.00 8.51 89 LEU A N 1
ATOM 726 C CA . LEU A 1 89 ? 15.319 37.963 13.398 1.00 8.59 89 LEU A CA 1
ATOM 727 C C . LEU A 1 89 ? 14.120 38.163 14.323 1.00 9.13 89 LEU A C 1
ATOM 728 O O . LEU A 1 89 ? 13.405 39.142 14.197 1.00 9.56 89 LEU A O 1
ATOM 733 N N . LEU A 1 90 ? 13.946 37.247 15.287 1.00 8.65 90 LEU A N 1
ATOM 734 C CA . LEU A 1 90 ? 12.901 37.454 16.282 1.00 8.30 90 LEU A CA 1
ATOM 735 C C . LEU A 1 90 ? 13.084 38.763 17.033 1.00 8.52 90 LEU A C 1
ATOM 736 O O . LEU A 1 90 ? 12.113 39.463 17.344 1.00 9.99 90 LEU A O 1
ATOM 741 N N . THR A 1 91 ? 14.308 39.139 17.353 1.00 8.15 91 THR A N 1
ATOM 742 C CA . THR A 1 91 ? 14.525 40.391 18.058 1.00 8.61 91 THR A CA 1
ATOM 743 C C . THR A 1 91 ? 14.005 41.565 17.229 1.00 8.53 91 THR A C 1
ATOM 744 O O . THR A 1 91 ? 13.493 42.550 17.776 1.00 9.42 91 THR A O 1
ATOM 748 N N . GLN A 1 92 ? 14.211 41.523 15.935 1.00 8.51 92 GLN A N 1
ATOM 749 C CA . GLN A 1 92 ? 13.916 42.644 15.065 1.00 8.34 92 GLN A CA 1
ATOM 750 C C . GLN A 1 92 ? 12.442 42.910 14.911 1.00 9.95 92 GLN A C 1
ATOM 751 O O . GLN A 1 92 ? 12.033 44.032 14.627 1.00 11.28 92 GLN A O 1
ATOM 757 N N . ILE A 1 93 ? 11.648 41.856 15.121 1.00 9.73 93 ILE A N 1
ATOM 758 C CA . ILE A 1 93 ? 10.206 42.035 15.066 1.00 10.90 93 ILE A CA 1
ATOM 759 C C . ILE A 1 93 ? 9.648 42.295 16.457 1.00 11.64 93 ILE A C 1
ATOM 760 O O . ILE A 1 93 ? 8.414 42.414 16.651 1.00 14.04 93 ILE A O 1
ATOM 765 N N . GLY A 1 94 ? 10.505 42.402 17.474 1.00 11.11 94 GLY A N 1
ATOM 766 C CA . GLY A 1 94 ? 10.044 42.703 18.801 1.00 11.71 94 GLY A CA 1
ATOM 767 C C . GLY A 1 94 ? 9.461 41.530 19.550 1.00 11.12 94 GLY A C 1
ATOM 768 O O . GLY A 1 94 ? 8.673 41.753 20.484 1.00 14.51 94 GLY A O 1
ATOM 769 N N . ALA A 1 95 ? 9.814 40.313 19.192 1.00 10.84 95 ALA A N 1
ATOM 770 C CA . ALA A 1 95 ? 9.218 39.172 19.840 1.00 10.10 95 ALA A CA 1
ATOM 771 C C . ALA A 1 95 ? 9.793 38.924 21.230 1.00 10.52 95 ALA A C 1
ATOM 772 O O . ALA A 1 95 ? 10.992 38.940 21.422 1.00 11.95 95 ALA A O 1
ATOM 774 N N . THR A 1 96 ? 8.886 38.666 22.169 1.00 10.11 96 THR A N 1
ATOM 775 C CA . THR A 1 96 ? 9.241 38.308 23.516 1.00 10.39 96 THR A CA 1
ATOM 776 C C . THR A 1 96 ? 8.494 37.036 23.939 1.00 9.69 96 THR A C 1
ATOM 777 O O . THR A 1 96 ? 7.427 36.722 23.453 1.00 10.81 96 THR A O 1
ATOM 781 N N . LEU A 1 97 ? 9.114 36.343 24.897 1.00 10.04 97 LEU A N 1
ATOM 782 C CA . LEU A 1 97 ? 8.478 35.264 25.623 1.00 10.72 97 LEU A CA 1
ATOM 783 C C . LEU A 1 97 ? 7.903 35.795 26.935 1.00 10.54 97 LEU A C 1
ATOM 784 O O . LEU A 1 97 ? 8.598 36.480 27.664 1.00 15.12 97 LEU A O 1
ATOM 793 N N . ASN A 1 98 ? 6.644 35.509 27.220 1.00 11.00 98 ASN A N 1
ATOM 794 C CA . ASN A 1 98 ? 5.987 36.070 28.381 1.00 11.26 98 ASN A CA 1
ATOM 795 C C . ASN A 1 98 ? 5.288 35.000 29.206 1.00 12.67 98 ASN A C 1
ATOM 796 O O . ASN A 1 98 ? 4.621 34.123 28.637 1.00 12.00 98 ASN A O 1
ATOM 801 N N . PHE A 1 99 ? 5.432 35.010 30.521 1.00 13.20 99 PHE A N 1
ATOM 802 C CA . PHE A 1 99 ? 4.735 34.111 31.426 1.00 14.47 99 PHE A CA 1
ATOM 803 C C . PHE A 1 99 ? 4.746 34.681 32.838 1.00 17.93 99 PHE A C 1
ATOM 804 O O . PHE A 1 99 ? 4.181 34.051 33.724 1.00 19.70 99 PHE A O 1
ATOM 813 N N . PRO B 1 1 ? 7.607 36.993 33.828 1.00 24.11 101 PRO B N 1
ATOM 814 C CA . PRO B 1 1 ? 8.519 37.901 33.145 1.00 22.55 101 PRO B CA 1
ATOM 815 C C . PRO B 1 1 ? 8.206 38.100 31.656 1.00 17.23 101 PRO B C 1
ATOM 816 O O . PRO B 1 1 ? 7.434 37.360 31.060 1.00 17.36 101 PRO B O 1
ATOM 823 N N . GLN B 1 2 ? 8.851 39.115 31.092 1.00 18.56 102 GLN B N 1
ATOM 824 C CA . GLN B 1 2 ? 8.868 39.328 29.657 1.00 16.67 102 GLN B CA 1
ATOM 825 C C . GLN B 1 2 ? 10.320 39.201 29.205 1.00 18.58 102 GLN B C 1
ATOM 826 O O . GLN B 1 2 ? 11.156 39.997 29.646 1.00 30.46 102 GLN B O 1
ATOM 832 N N . ILE B 1 3 ? 10.640 38.192 28.416 1.00 13.51 103 ILE B N 1
ATOM 833 C CA . ILE B 1 3 ? 12.009 37.831 28.062 1.00 12.10 103 ILE B CA 1
ATOM 834 C C . ILE B 1 3 ? 12.271 38.174 26.596 1.00 10.88 103 ILE B C 1
ATOM 835 O O . ILE B 1 3 ? 11.616 37.652 25.697 1.00 10.67 103 ILE B O 1
ATOM 840 N N . THR B 1 4 ? 13.218 39.116 26.407 1.00 11.44 104 THR B N 1
ATOM 841 C CA . THR B 1 4 ? 13.638 39.457 25.069 1.00 10.47 104 THR B CA 1
ATOM 842 C C . THR B 1 4 ? 14.629 38.428 24.596 1.00 9.61 104 THR B C 1
ATOM 843 O O . THR B 1 4 ? 15.059 37.579 25.355 1.00 11.57 104 THR B O 1
ATOM 847 N N . LEU B 1 5 ? 15.021 38.518 23.345 1.00 9.48 105 LEU B N 1
ATOM 848 C CA . LEU B 1 5 ? 15.773 37.449 22.705 1.00 8.48 105 LEU B CA 1
ATOM 849 C C . LEU B 1 5 ? 17.105 37.862 22.128 1.00 8.07 105 LEU B C 1
ATOM 850 O O . LEU B 1 5 ? 17.677 37.135 21.307 1.00 9.23 105 LEU B O 1
ATOM 855 N N . TRP B 1 6 ? 17.642 38.963 22.625 1.00 8.48 106 TRP B N 1
ATOM 856 C CA . TRP B 1 6 ? 18.966 39.416 22.247 1.00 9.78 106 TRP B CA 1
ATOM 857 C C . TRP B 1 6 ? 20.044 38.440 22.729 1.00 9.32 106 TRP B C 1
ATOM 858 O O . TRP B 1 6 ? 21.109 38.332 22.119 1.00 12.17 106 TRP B O 1
ATOM 869 N N . LYS B 1 7 ? 19.803 37.733 23.832 1.00 10.55 107 LYS B N 1
ATOM 870 C CA . LYS B 1 7 ? 20.615 36.648 24.326 1.00 11.33 107 LYS B CA 1
ATOM 871 C C . LYS B 1 7 ? 19.779 35.375 24.356 1.00 10.02 107 LYS B C 1
ATOM 872 O O . LYS B 1 7 ? 18.538 35.423 24.275 1.00 9.58 107 LYS B O 1
ATOM 883 N N . ARG B 1 8 ? 20.423 34.222 24.510 1.00 9.74 108 ARG B N 1
ATOM 884 C CA . ARG B 1 8 ? 19.647 32.996 24.652 1.00 9.68 108 ARG B CA 1
ATOM 885 C C . ARG B 1 8 ? 18.754 33.036 25.882 1.00 9.56 108 ARG B C 1
ATOM 886 O O . ARG B 1 8 ? 19.176 33.518 26.940 1.00 9.86 108 ARG B O 1
ATOM 894 N N . PRO B 1 9 ? 17.513 32.594 25.756 1.00 8.85 109 PRO B N 1
ATOM 895 C CA . PRO B 1 9 ? 16.596 32.610 26.912 1.00 9.43 109 PRO B CA 1
ATOM 896 C C . PRO B 1 9 ? 16.816 31.458 27.884 1.00 9.36 109 PRO B C 1
ATOM 897 O O . PRO B 1 9 ? 16.049 30.488 27.969 1.00 9.50 109 PRO B O 1
ATOM 901 N N . LEU B 1 10 ? 17.905 31.604 28.622 1.00 9.67 110 LEU B N 1
ATOM 902 C CA . LEU B 1 10 ? 18.313 30.644 29.621 1.00 10.08 110 LEU B CA 1
ATOM 903 C C . LEU B 1 10 ? 17.654 30.981 30.953 1.00 11.19 110 LEU B C 1
ATOM 904 O O . LEU B 1 10 ? 17.610 32.127 31.383 1.00 14.99 110 LEU B O 1
ATOM 909 N N . VAL B 1 11 ? 17.153 29.955 31.640 1.00 9.62 111 VAL B N 1
ATOM 910 C CA . VAL B 1 11 ? 16.580 30.063 32.952 1.00 9.83 111 VAL B CA 1
ATOM 911 C C . VAL B 1 11 ? 17.084 28.928 33.846 1.00 9.36 111 VAL B C 1
ATOM 912 O O . VAL B 1 11 ? 17.651 27.963 33.349 1.00 10.94 111 VAL B O 1
ATOM 916 N N . THR B 1 12 ? 16.887 29.074 35.140 1.00 10.15 112 THR B N 1
ATOM 917 C CA . THR B 1 12 ? 17.206 28.009 36.053 1.00 9.65 112 THR B CA 1
ATOM 918 C C . THR B 1 12 ? 15.959 27.158 36.202 1.00 9.28 112 THR B C 1
ATOM 919 O O . THR B 1 12 ? 14.833 27.678 36.332 1.00 10.55 112 THR B O 1
ATOM 923 N N . ILE B 1 13 ? 16.222 25.846 36.173 1.00 8.44 113 ILE B N 1
ATOM 924 C CA . ILE B 1 13 ? 15.201 24.831 36.447 1.00 8.96 113 ILE B CA 1
ATOM 925 C C . ILE B 1 13 ? 15.611 24.046 37.684 1.00 8.87 113 ILE B C 1
ATOM 926 O O . ILE B 1 13 ? 16.787 24.041 38.077 1.00 10.09 113 ILE B O 1
ATOM 931 N N . LYS B 1 14 ? 14.615 23.398 38.296 1.00 9.33 114 LYS B N 1
ATOM 932 C CA . LYS B 1 14 ? 14.936 22.503 39.395 1.00 9.54 114 LYS B CA 1
ATOM 933 C C . LYS B 1 14 ? 14.240 21.175 39.118 1.00 9.22 114 LYS B C 1
ATOM 934 O O . LYS 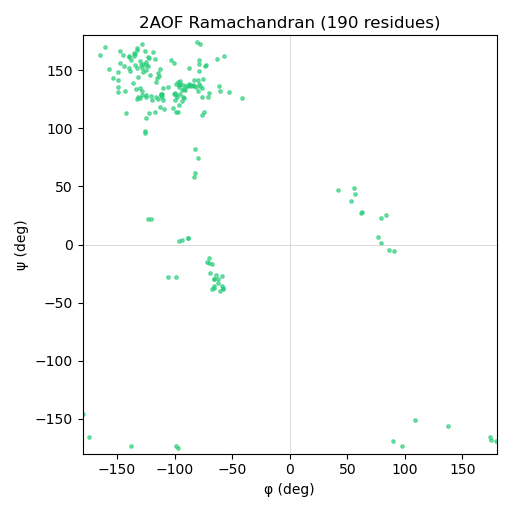B 1 14 ? 13.024 21.102 38.902 1.00 10.26 114 LYS B O 1
ATOM 940 N N . ILE B 1 15 ? 15.043 20.132 39.132 1.00 10.10 115 ILE B N 1
ATOM 941 C CA . ILE B 1 15 ? 14.577 18.782 38.851 1.00 10.65 115 ILE B CA 1
ATOM 942 C C . ILE B 1 15 ? 15.354 17.842 39.768 1.00 15.10 115 ILE B C 1
ATOM 943 O O . ILE B 1 15 ? 16.579 17.974 39.910 1.00 14.83 115 ILE B O 1
ATOM 948 N N . GLY B 1 16 ? 14.715 16.923 40.456 1.00 17.67 116 GLY B N 1
ATOM 949 C CA . GLY B 1 16 ? 15.440 16.026 41.342 1.00 20.61 116 GLY B CA 1
ATOM 950 C C . GLY B 1 16 ? 16.153 16.735 42.469 1.00 19.77 116 GLY B C 1
ATOM 951 O O . GLY B 1 16 ? 17.182 16.266 42.958 1.00 22.29 116 GLY B O 1
ATOM 952 N N . GLY B 1 17 ? 15.666 17.893 42.892 1.00 16.49 117 GLY B N 1
ATOM 953 C CA . GLY B 1 17 ? 16.308 18.656 43.957 1.00 16.52 117 GLY B CA 1
ATOM 954 C C . GLY B 1 17 ? 17.531 19.456 43.486 1.00 14.08 117 GLY B C 1
ATOM 955 O O . GLY B 1 17 ? 18.205 20.125 44.305 1.00 16.78 117 GLY B O 1
ATOM 956 N N . GLN B 1 18 ? 17.848 19.390 42.204 1.00 13.49 118 GLN B N 1
ATOM 957 C CA . GLN B 1 18 ? 19.070 19.994 41.708 1.00 13.85 118 GLN B CA 1
ATOM 958 C C . GLN B 1 18 ? 18.724 21.109 40.743 1.00 10.97 118 GLN B C 1
ATOM 959 O O . GLN B 1 18 ? 17.828 21.040 39.932 1.00 12.10 118 GLN B O 1
ATOM 970 N N . LEU B 1 19 ? 19.463 22.186 40.831 1.00 10.73 119 LEU B N 1
ATOM 971 C CA . LEU B 1 19 ? 19.360 23.305 39.899 1.00 10.52 119 LEU B CA 1
ATOM 972 C C . LEU B 1 19 ? 20.160 23.053 38.637 1.00 11.38 119 LEU B C 1
ATOM 973 O O . LEU B 1 19 ? 21.323 22.607 38.718 1.00 14.43 119 LEU B O 1
ATOM 978 N N . LYS B 1 20 ? 19.580 23.367 37.493 1.00 9.87 120 LYS B N 1
ATOM 979 C CA . LYS B 1 20 ? 20.235 23.264 36.196 1.00 10.17 120 LYS B CA 1
ATOM 980 C C . LYS B 1 20 ? 19.844 24.481 35.384 1.00 9.49 120 LYS B C 1
ATOM 981 O O . LYS B 1 20 ? 18.850 25.113 35.688 1.00 11.36 120 LYS B O 1
ATOM 987 N N . GLU B 1 21 ? 20.612 24.770 34.341 1.00 10.36 121 GLU B N 1
ATOM 988 C CA . GLU B 1 21 ? 20.282 25.798 33.371 1.00 11.13 121 GLU B CA 1
ATOM 989 C C . GLU B 1 21 ? 19.575 25.154 32.182 1.00 9.30 121 GLU B C 1
ATOM 990 O O . GLU B 1 21 ? 19.962 24.050 31.752 1.00 10.99 121 GLU B O 1
ATOM 1001 N N . ALA B 1 22 ? 18.570 25.783 31.613 1.00 8.55 122 ALA B N 1
ATOM 1002 C CA . ALA B 1 22 ? 17.898 25.254 30.436 1.00 8.22 122 ALA B CA 1
ATOM 1003 C C . ALA B 1 22 ? 17.421 26.411 29.559 1.00 9.23 122 ALA B C 1
ATOM 1004 O O . ALA B 1 22 ? 17.210 27.551 30.006 1.00 10.58 122 ALA B O 1
ATOM 1006 N N . LEU B 1 23 ? 17.255 26.100 28.301 1.00 8.08 123 LEU B N 1
ATOM 1007 C CA . LEU B 1 23 ? 16.846 27.014 27.245 1.00 8.35 123 LEU B CA 1
ATOM 1008 C C . LEU B 1 23 ? 15.327 27.004 27.010 1.00 8.46 123 LEU B C 1
ATOM 1009 O O . LEU B 1 23 ? 14.796 25.929 26.741 1.00 10.33 123 LEU B O 1
ATOM 1018 N N . LEU B 1 24 ? 14.624 28.123 27.085 1.00 8.75 124 LEU B N 1
ATOM 1019 C CA . LEU B 1 24 ? 13.219 28.158 26.729 1.00 9.14 124 LEU B CA 1
ATOM 1020 C C . LEU B 1 24 ? 13.091 28.095 25.223 1.00 9.44 124 LEU B C 1
ATOM 1021 O O . LEU B 1 24 ? 13.544 29.028 24.573 1.00 10.86 124 LEU B O 1
ATOM 1026 N N . ASP B 1 25 ? 12.509 27.000 24.731 1.00 9.28 125 ASP B N 1
ATOM 1027 C CA . ASP B 1 25 ? 12.586 26.704 23.292 1.00 8.34 125 ASP B CA 1
ATOM 1028 C C . ASP B 1 25 ? 11.252 26.486 22.610 1.00 7.80 125 ASP B C 1
ATOM 1029 O O . ASP B 1 25 ? 10.672 25.373 22.633 1.00 8.30 125 ASP B O 1
ATOM 1034 N N . THR B 1 26 ? 10.724 27.520 21.968 1.00 8.18 126 THR B N 1
ATOM 1035 C CA . THR B 1 26 ? 9.437 27.437 21.331 1.00 7.93 126 THR B CA 1
ATOM 1036 C C . THR B 1 26 ? 9.461 26.550 20.096 1.00 8.25 126 THR B C 1
ATOM 1037 O O . THR B 1 26 ? 8.402 26.138 19.643 1.00 8.98 126 THR B O 1
ATOM 1041 N N . GLY B 1 27 ? 10.648 26.250 19.596 1.00 8.08 127 GLY B N 1
ATOM 1042 C CA . GLY B 1 27 ? 10.841 25.362 18.469 1.00 8.48 127 GLY B CA 1
ATOM 1043 C C . GLY B 1 27 ? 10.977 23.897 18.839 1.00 7.77 127 GLY B C 1
ATOM 1044 O O . GLY B 1 27 ? 11.239 23.084 17.943 1.00 10.39 127 GLY B O 1
ATOM 1045 N N . ALA B 1 28 ? 10.790 23.592 20.116 1.00 7.58 128 ALA B N 1
ATOM 1046 C CA . ALA B 1 28 ? 10.838 22.219 20.615 1.00 7.57 128 ALA B CA 1
ATOM 1047 C C . ALA B 1 28 ? 9.458 21.755 21.038 1.00 6.78 128 ALA B C 1
ATOM 1048 O O . ALA B 1 28 ? 8.802 22.390 21.853 1.00 7.92 128 ALA B O 1
ATOM 1050 N N . ASP B 1 29 ? 9.054 20.588 20.480 1.00 7.39 129 ASP B N 1
ATOM 1051 C CA . ASP B 1 29 ? 7.789 20.000 20.928 1.00 7.55 129 ASP B CA 1
ATOM 1052 C C . ASP B 1 29 ? 7.867 19.566 22.389 1.00 7.95 129 ASP B C 1
ATOM 1053 O O . ASP B 1 29 ? 6.910 19.647 23.186 1.00 9.75 129 ASP B O 1
ATOM 1058 N N . ASP B 1 30 ? 9.026 19.046 22.778 1.00 8.47 130 ASP B N 1
ATOM 1059 C CA . ASP B 1 30 ? 9.254 18.319 24.015 1.00 8.59 130 ASP B CA 1
ATOM 1060 C C . ASP B 1 30 ? 10.412 18.943 24.788 1.00 8.39 130 ASP B C 1
ATOM 1061 O O . ASP B 1 30 ? 11.188 19.737 24.280 1.00 10.81 130 ASP B O 1
ATOM 1066 N N . THR B 1 31 ? 10.518 18.540 26.016 1.00 8.70 131 THR B N 1
ATOM 1067 C CA . THR B 1 31 ? 11.572 18.930 26.942 1.00 8.27 131 THR B CA 1
ATOM 1068 C C . THR B 1 31 ? 12.643 17.855 26.985 1.00 7.96 131 THR B C 1
ATOM 1069 O O . THR B 1 31 ? 12.315 16.682 27.222 1.00 9.71 131 THR B O 1
ATOM 1073 N N . VAL B 1 32 ? 13.884 18.247 26.767 1.00 7.95 132 VAL B N 1
ATOM 1074 C CA . VAL B 1 32 ? 14.970 17.282 26.648 1.00 8.30 132 VAL B CA 1
ATOM 1075 C C . VAL B 1 32 ? 16.100 17.767 27.539 1.00 8.30 132 VAL B C 1
ATOM 1076 O O . VAL B 1 32 ? 16.534 18.920 27.435 1.00 9.19 132 VAL B O 1
ATOM 1083 N N . ILE B 1 33 ? 16.583 16.904 28.429 1.00 8.58 133 ILE B N 1
ATOM 1084 C CA . ILE B 1 33 ? 17.661 17.207 29.358 1.00 10.01 133 ILE B CA 1
ATOM 1085 C C . ILE B 1 33 ? 18.789 16.218 29.229 1.00 9.77 133 ILE B C 1
ATOM 1086 O O . ILE B 1 33 ? 18.630 15.069 28.836 1.00 11.36 133 ILE B O 1
ATOM 1095 N N . GLU B 1 34 ? 19.990 16.739 29.535 1.00 9.59 134 GLU B N 1
ATOM 1096 C CA . GLU B 1 34 ? 21.190 15.896 29.544 1.00 11.73 134 GLU B CA 1
ATOM 1097 C C . GLU B 1 34 ? 21.106 14.815 30.581 1.00 11.95 134 GLU B C 1
ATOM 1098 O O . GLU B 1 34 ? 20.324 14.923 31.515 1.00 14.14 134 GLU B O 1
ATOM 1109 N N . GLU B 1 35 ? 21.907 13.784 30.384 1.00 14.72 135 GLU B N 1
ATOM 1110 C CA . GLU B 1 35 ? 21.913 12.613 31.276 1.00 15.92 135 GLU B CA 1
ATOM 1111 C C . GLU B 1 35 ? 21.825 12.958 32.762 1.00 15.41 135 GLU B C 1
ATOM 1112 O O . GLU B 1 35 ? 22.621 13.737 33.280 1.00 17.93 135 GLU B O 1
ATOM 1123 N N . MET B 1 36 ? 20.867 12.370 33.431 1.00 16.44 136 MET B N 1
ATOM 1124 C CA . MET B 1 36 ? 20.706 12.494 34.873 1.00 17.38 136 MET B CA 1
ATOM 1125 C C . MET B 1 36 ? 19.842 11.313 35.277 1.00 18.22 136 MET B C 1
ATOM 1126 O O . MET B 1 36 ? 19.264 10.624 34.404 1.00 20.78 136 MET B O 1
ATOM 1131 N N . SER B 1 37 ? 19.746 11.109 36.588 1.00 19.83 137 SER B N 1
ATOM 1132 C CA . SER B 1 37 ? 18.893 10.016 37.082 1.00 20.73 137 SER B CA 1
ATOM 1133 C C . SER B 1 37 ? 17.502 10.541 37.390 1.00 18.01 137 SER B C 1
ATOM 1134 O O . SER B 1 37 ? 17.360 11.596 38.034 1.00 20.19 137 SER B O 1
ATOM 1139 N N . LEU B 1 38 ? 16.462 9.871 36.947 1.00 16.71 138 LEU B N 1
ATOM 1140 C CA . LEU B 1 38 ? 15.080 10.154 37.277 1.00 14.76 138 LEU B CA 1
ATOM 1141 C C . LEU B 1 38 ? 14.403 8.879 37.757 1.00 15.00 138 LEU B C 1
ATOM 1142 O O . LEU B 1 38 ? 14.798 7.796 37.351 1.00 16.66 138 LEU B O 1
ATOM 1147 N N . PRO B 1 39 ? 13.402 9.036 38.598 1.00 16.14 139 PRO B N 1
ATOM 1148 C CA . PRO B 1 39 ? 12.755 7.866 39.150 1.00 17.01 139 PRO B CA 1
ATOM 1149 C C . PRO B 1 39 ? 11.792 7.241 38.198 1.00 15.94 139 PRO B C 1
ATOM 1150 O O . PRO B 1 39 ? 11.284 7.883 37.297 1.00 16.92 139 PRO B O 1
ATOM 1154 N N . GLY B 1 40 ? 11.496 5.971 38.424 1.00 16.62 140 GLY B N 1
ATOM 1155 C CA . GLY B 1 40 ? 10.450 5.245 37.744 1.00 17.56 140 GLY B CA 1
ATOM 1156 C C . GLY B 1 40 ? 10.951 4.582 36.483 1.00 14.38 140 GLY B C 1
ATOM 1157 O O . GLY B 1 40 ? 12.127 4.438 36.148 1.00 18.17 140 GLY B O 1
ATOM 1158 N N . ARG B 1 41 ? 9.975 4.118 35.743 1.00 13.73 141 ARG B N 1
ATOM 1159 C CA . ARG B 1 41 ? 10.202 3.483 34.469 1.00 12.00 141 ARG B CA 1
ATOM 1160 C C . ARG B 1 41 ? 10.235 4.477 33.333 1.00 12.04 141 ARG B C 1
ATOM 1161 O O . ARG B 1 41 ? 9.587 5.521 33.410 1.00 16.02 141 ARG B O 1
ATOM 1169 N N . TRP B 1 42 ? 10.957 4.157 32.289 1.00 10.53 142 TRP B N 1
ATOM 1170 C CA . TRP B 1 42 ? 10.998 4.991 31.103 1.00 9.86 142 TRP B CA 1
ATOM 1171 C C . TRP B 1 42 ? 10.568 4.184 29.879 1.00 9.73 142 TRP B C 1
ATOM 1172 O O . TRP B 1 42 ? 10.557 2.932 29.890 1.00 10.85 142 TRP B O 1
ATOM 1183 N N . LYS B 1 43 ? 10.209 4.934 28.859 1.00 11.42 143 LYS B N 1
ATOM 1184 C CA . LYS B 1 43 ? 9.743 4.409 27.563 1.00 11.29 143 LYS B CA 1
ATOM 1185 C C . LYS B 1 43 ? 10.632 4.960 26.457 1.00 9.99 143 LYS B C 1
ATOM 1186 O O . LYS B 1 43 ? 11.216 6.046 26.607 1.00 10.92 143 LYS B O 1
ATOM 1197 N N . PRO B 1 44 ? 10.754 4.255 25.357 1.00 10.53 144 PRO B N 1
ATOM 1198 C CA . PRO B 1 44 ? 11.639 4.737 24.286 1.00 10.74 144 PRO B CA 1
ATOM 1199 C C . PRO B 1 44 ? 10.991 5.834 23.460 1.00 10.81 144 PRO B C 1
ATOM 1200 O O . PRO B 1 44 ? 9.784 5.885 23.281 1.00 12.02 144 PRO B O 1
ATOM 1204 N N . LYS B 1 45 ? 11.798 6.750 22.937 1.00 11.96 145 LYS B N 1
ATOM 1205 C CA . LYS B 1 45 ? 11.323 7.781 22.048 1.00 11.36 145 LYS B CA 1
ATOM 1206 C C . LYS B 1 45 ? 12.504 8.194 21.159 1.00 11.69 145 LYS B C 1
ATOM 1207 O O . LYS B 1 45 ? 13.662 8.241 21.592 1.00 12.68 145 LYS B O 1
ATOM 1218 N N . MET B 1 46 ? 12.192 8.480 19.930 1.00 11.89 146 MET B N 1
ATOM 1219 C CA . MET B 1 46 ? 13.131 8.990 18.928 1.00 12.46 146 MET B CA 1
ATOM 1220 C C . MET B 1 46 ? 12.708 10.414 18.634 1.00 13.01 146 MET B C 1
ATOM 1221 O O . MET B 1 46 ? 11.526 10.675 18.358 1.00 16.13 146 MET B O 1
ATOM 1230 N N . ILE B 1 47 ? 13.655 11.322 18.720 1.00 11.97 147 ILE B N 1
ATOM 1231 C CA . ILE B 1 47 ? 13.337 12.733 18.403 1.00 10.82 147 ILE B CA 1
ATOM 1232 C C . ILE B 1 47 ? 14.260 13.268 17.341 1.00 10.58 147 ILE B C 1
ATOM 1233 O O . ILE B 1 47 ? 15.384 12.765 17.206 1.00 13.85 147 ILE B O 1
ATOM 1238 N N . GLY B 1 48 ? 13.804 14.266 16.615 1.00 10.58 148 GLY B N 1
ATOM 1239 C CA . GLY B 1 48 ? 14.560 14.853 15.524 1.00 11.52 148 GLY B CA 1
ATOM 1240 C C . GLY B 1 48 ? 14.948 16.276 15.842 1.00 11.38 148 GLY B C 1
ATOM 1241 O O . GLY B 1 48 ? 14.237 16.992 16.512 1.00 15.51 148 GLY B O 1
ATOM 1242 N N . GLY B 1 49 ? 16.117 16.644 15.373 1.00 12.84 149 GLY B N 1
ATOM 1243 C CA . GLY B 1 49 ? 16.686 17.971 15.553 1.00 13.98 149 GLY B CA 1
ATOM 1244 C C . GLY B 1 49 ? 17.324 18.377 14.221 1.00 13.31 149 GLY B C 1
ATOM 1245 O O . GLY B 1 49 ? 17.233 17.708 13.166 1.00 13.22 149 GLY B O 1
ATOM 1246 N N . ILE B 1 50 ? 17.997 19.517 14.308 1.00 12.79 150 ILE B N 1
ATOM 1247 C CA A ILE B 1 50 ? 18.577 20.064 13.098 0.54 10.82 150 ILE B CA 1
ATOM 1248 C CA B ILE B 1 50 ? 18.742 19.981 13.134 0.46 11.46 150 ILE B CA 1
ATOM 1249 C C A ILE B 1 50 ? 19.522 19.137 12.378 0.54 7.70 150 ILE B C 1
ATOM 1250 C C B ILE B 1 50 ? 19.767 18.918 12.936 0.46 12.57 150 ILE B C 1
ATOM 1251 O O A ILE B 1 50 ? 19.621 19.187 11.170 0.54 7.14 150 ILE B O 1
ATOM 1252 O O B ILE B 1 50 ? 20.266 18.385 13.976 0.46 19.81 150 ILE B O 1
ATOM 1257 N N A GLY B 1 51 ? 20.254 18.259 13.065 0.54 7.08 151 GLY B N 1
ATOM 1258 N N B GLY B 1 51 ? 20.257 18.333 11.838 0.46 14.04 151 GLY B N 1
ATOM 1259 C CA A GLY B 1 51 ? 21.256 17.360 12.603 0.54 10.78 151 GLY B CA 1
ATOM 1260 C CA B GLY B 1 51 ? 21.276 17.384 12.351 0.46 12.64 151 GLY B CA 1
ATOM 1261 C C . GLY B 1 51 ? 20.830 15.951 12.300 1.00 11.32 151 GLY B C 1
ATOM 1262 O O . GLY B 1 51 ? 21.667 15.208 11.780 1.00 15.30 151 GLY B O 1
ATOM 1263 N N . GLY B 1 52 ? 19.646 15.569 12.684 1.00 10.66 152 GLY B N 1
ATOM 1264 C CA . GLY B 1 52 ? 19.218 14.179 12.578 1.00 11.91 152 GLY B CA 1
ATOM 1265 C C . GLY B 1 52 ? 18.493 13.779 13.834 1.00 11.36 152 GLY B C 1
ATOM 1266 O O . GLY B 1 52 ? 17.915 14.561 14.550 1.00 14.07 152 GLY B O 1
ATOM 1267 N N . PHE B 1 53 ? 18.464 12.523 14.132 1.00 18.10 153 PHE B N 1
ATOM 1268 C CA . PHE B 1 53 ? 17.633 11.916 15.154 1.00 16.28 153 PHE B CA 1
ATOM 1269 C C . PHE B 1 53 ? 18.459 11.329 16.288 1.00 17.58 153 PHE B C 1
ATOM 1270 O O . PHE B 1 53 ? 19.571 10.835 16.080 1.00 25.97 153 PHE B O 1
ATOM 1278 N N . ILE B 1 54 ? 17.893 11.375 17.486 1.00 16.30 154 ILE B N 1
ATOM 1279 C CA . ILE B 1 54 ? 18.522 10.686 18.591 1.00 17.95 154 ILE B CA 1
ATOM 1280 C C . ILE B 1 54 ? 17.482 9.904 19.372 1.00 14.64 154 ILE B C 1
ATOM 1281 O O . ILE B 1 54 ? 16.295 10.283 19.394 1.00 16.53 154 ILE B O 1
ATOM 1286 N N . LYS B 1 55 ? 17.966 8.852 20.047 1.00 16.54 155 LYS B N 1
ATOM 1287 C CA . LYS B 1 55 ? 17.150 8.100 20.994 1.00 14.06 155 LYS B CA 1
ATOM 1288 C C . LYS B 1 55 ? 17.237 8.730 22.377 1.00 12.82 155 LYS B C 1
ATOM 1289 O O . LYS B 1 55 ? 18.318 9.131 22.814 1.00 15.45 155 LYS B O 1
ATOM 1295 N N . VAL B 1 56 ? 16.092 8.810 23.054 1.00 11.32 156 VAL B N 1
ATOM 1296 C CA . VAL B 1 56 ? 16.052 9.359 24.421 1.00 11.63 156 VAL B CA 1
ATOM 1297 C C . VAL B 1 56 ? 15.241 8.441 25.326 1.00 10.83 156 VAL B C 1
ATOM 1298 O O . VAL B 1 56 ? 14.533 7.558 24.827 1.00 12.61 156 VAL B O 1
ATOM 1302 N N . ARG B 1 57 ? 15.292 8.680 26.617 1.00 10.22 157 ARG B N 1
ATOM 1303 C CA . ARG B 1 57 ? 14.467 8.022 27.596 1.00 9.72 157 ARG B CA 1
ATOM 1304 C C . ARG B 1 57 ? 13.313 8.919 27.973 1.00 9.99 157 ARG B C 1
ATOM 1305 O O . ARG B 1 57 ? 13.562 10.046 28.428 1.00 10.30 157 ARG B O 1
ATOM 1313 N N . GLN B 1 58 ? 12.104 8.446 27.836 1.00 9.53 158 GLN B N 1
ATOM 1314 C CA . GLN B 1 58 ? 10.942 9.248 28.213 1.00 9.44 158 GLN B CA 1
ATOM 1315 C C . GLN B 1 58 ? 10.455 8.927 29.624 1.00 9.20 158 GLN B C 1
ATOM 1316 O O . GLN B 1 58 ? 10.021 7.790 29.861 1.00 10.20 158 GLN B O 1
ATOM 1322 N N . TYR B 1 59 ? 10.452 9.905 30.504 1.00 9.48 159 TYR B N 1
ATOM 1323 C CA . TYR B 1 59 ? 9.929 9.795 31.865 1.00 10.39 159 TYR B CA 1
ATOM 1324 C C . TYR B 1 59 ? 8.690 10.672 31.938 1.00 9.28 159 TYR B C 1
ATOM 1325 O O . TYR B 1 59 ? 8.732 11.858 31.555 1.00 10.98 159 TYR B O 1
ATOM 1334 N N . ASP B 1 60 ? 7.609 10.118 32.435 1.00 11.87 160 ASP B N 1
ATOM 1335 C CA . ASP B 1 60 ? 6.370 10.872 32.552 1.00 11.26 160 ASP B CA 1
ATOM 1336 C C . ASP B 1 60 ? 6.136 11.375 33.991 1.00 11.23 160 ASP B C 1
ATOM 1337 O O . ASP B 1 60 ? 6.636 10.860 34.999 1.00 13.43 160 ASP B O 1
ATOM 1342 N N . GLN B 1 61 ? 5.347 12.433 34.105 1.00 10.98 161 GLN B N 1
ATOM 1343 C CA . GLN B 1 61 ? 4.881 12.966 35.371 1.00 11.45 161 GLN B CA 1
ATOM 1344 C C . GLN B 1 61 ? 5.996 13.330 36.319 1.00 10.59 161 GLN B C 1
ATOM 1345 O O . GLN B 1 61 ? 5.932 13.041 37.533 1.00 14.79 161 GLN B O 1
ATOM 1351 N N . ILE B 1 62 ? 7.030 13.976 35.785 1.00 9.16 162 ILE B N 1
ATOM 1352 C CA . ILE B 1 62 ? 8.172 14.429 36.565 1.00 9.57 162 ILE B CA 1
ATOM 1353 C C . ILE B 1 62 ? 7.943 15.817 37.063 1.00 8.67 1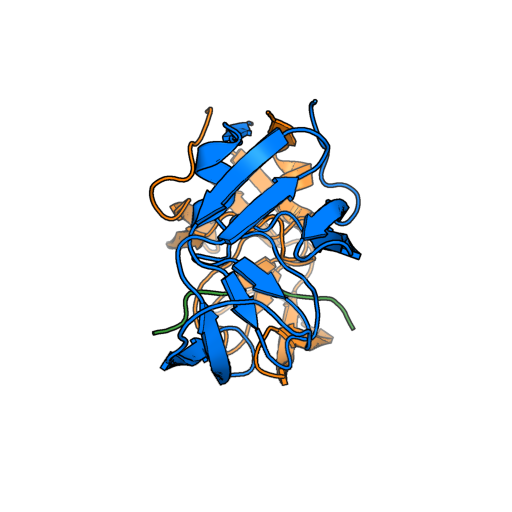62 ILE B C 1
ATOM 1354 O O . ILE B 1 62 ? 7.516 16.702 36.322 1.00 10.08 162 ILE B O 1
ATOM 1359 N N . ILE B 1 63 ? 8.215 16.032 38.339 1.00 10.84 163 ILE B N 1
ATOM 1360 C CA . ILE B 1 63 ? 8.107 17.333 38.976 1.00 9.85 163 ILE B CA 1
ATOM 1361 C C . ILE B 1 63 ? 9.311 18.178 38.560 1.00 10.30 163 ILE B C 1
ATOM 1362 O O . ILE B 1 63 ? 10.461 17.764 38.698 1.00 12.44 163 ILE B O 1
ATOM 1367 N N . ILE B 1 64 ? 9.039 19.365 38.045 1.00 10.24 164 ILE B N 1
ATOM 1368 C CA . ILE B 1 64 ? 10.098 20.241 37.534 1.00 9.65 164 ILE B CA 1
ATOM 1369 C C . ILE B 1 64 ? 9.656 21.671 37.749 1.00 10.96 164 ILE B C 1
ATOM 1370 O O . ILE B 1 64 ? 8.524 22.049 37.459 1.00 16.37 164 ILE B O 1
ATOM 1375 N N . GLU B 1 65 ? 10.561 22.517 38.237 1.00 10.33 165 GLU B N 1
ATOM 1376 C CA . GLU B 1 65 ? 10.306 23.942 38.404 1.00 9.97 165 GLU B CA 1
ATOM 1377 C C . GLU B 1 65 ? 11.085 24.655 37.286 1.00 10.18 165 GLU B C 1
ATOM 1378 O O . GLU B 1 65 ? 12.236 24.329 37.012 1.00 10.57 165 GLU B O 1
ATOM 1384 N N . ILE B 1 66 ? 10.438 25.619 36.629 1.00 9.69 166 ILE B N 1
ATOM 1385 C CA . ILE B 1 66 ? 10.990 26.354 35.506 1.00 9.51 166 ILE B CA 1
ATOM 1386 C C . ILE B 1 66 ? 10.910 27.852 35.831 1.00 9.82 166 ILE B C 1
ATOM 1387 O O . ILE B 1 66 ? 9.837 28.401 35.841 1.00 10.34 166 ILE B O 1
ATOM 1392 N N . ALA B 1 67 ? 12.068 28.458 36.094 1.00 11.09 167 ALA B N 1
ATOM 1393 C CA . ALA B 1 67 ? 12.050 29.895 36.433 1.00 10.81 167 ALA B CA 1
ATOM 1394 C C . ALA B 1 67 ? 11.087 30.196 37.560 1.00 11.88 167 ALA B C 1
ATOM 1395 O O . ALA B 1 67 ? 10.402 31.196 37.562 1.00 15.14 167 ALA B O 1
ATOM 1397 N N . GLY B 1 68 ? 11.025 29.266 38.531 1.00 12.18 168 GLY B N 1
ATOM 1398 C CA . GLY B 1 68 ? 10.141 29.435 39.645 1.00 12.90 168 GLY B CA 1
ATOM 1399 C C . GLY B 1 68 ? 8.718 28.970 39.502 1.00 13.45 168 GLY B C 1
ATOM 1400 O O . GLY B 1 68 ? 7.982 29.031 40.481 1.00 18.74 168 GLY B O 1
ATOM 1401 N N . HIS B 1 69 ? 8.364 28.532 38.314 1.00 11.22 169 HIS B N 1
ATOM 1402 C CA . HIS B 1 69 ? 7.018 28.083 38.023 1.00 11.52 169 HIS B CA 1
ATOM 1403 C C . HIS B 1 69 ? 6.952 26.570 38.068 1.00 11.40 169 HIS B C 1
ATOM 1404 O O . HIS B 1 69 ? 7.748 25.884 37.465 1.00 11.75 169 HIS B O 1
ATOM 1411 N N . LYS B 1 70 ? 5.990 26.028 38.789 1.00 14.40 170 LYS B N 1
ATOM 1412 C CA . LYS B 1 70 ? 5.871 24.570 38.990 1.00 15.70 170 LYS B CA 1
ATOM 1413 C C . LYS B 1 70 ? 5.202 23.919 37.821 1.00 14.35 170 LYS B C 1
ATOM 1414 O O . LYS B 1 70 ? 4.170 24.367 37.320 1.00 20.73 170 LYS B O 1
ATOM 1423 N N . ALA B 1 71 ? 5.741 22.815 37.370 1.00 11.73 171 ALA B N 1
ATOM 1424 C CA . ALA B 1 71 ? 5.198 21.973 36.307 1.00 10.36 171 ALA B CA 1
ATOM 1425 C C . ALA B 1 71 ? 5.352 20.515 36.726 1.00 10.05 171 ALA B C 1
ATOM 1426 O O . ALA B 1 71 ? 6.185 20.174 37.565 1.00 10.21 171 ALA B O 1
ATOM 1428 N N . ILE B 1 72 ? 4.543 19.654 36.113 1.00 9.37 172 ILE B N 1
ATOM 1429 C CA . ILE B 1 72 ? 4.652 18.189 36.295 1.00 8.94 172 ILE B CA 1
ATOM 1430 C C . ILE B 1 72 ? 4.363 17.578 34.942 1.00 9.04 172 ILE B C 1
ATOM 1431 O O . ILE B 1 72 ? 3.245 17.678 34.450 1.00 9.21 172 ILE B O 1
ATOM 1436 N N . GLY B 1 73 ? 5.356 16.945 34.319 1.00 8.23 173 GLY B N 1
ATOM 1437 C CA . GLY B 1 73 ? 5.105 16.480 32.969 1.00 8.61 173 GLY B CA 1
ATOM 1438 C C . GLY B 1 73 ? 6.257 15.657 32.423 1.00 8.58 173 GLY B C 1
ATOM 1439 O O . GLY B 1 73 ? 7.119 15.223 33.184 1.00 8.60 173 GLY B O 1
ATOM 1440 N N . THR B 1 74 ? 6.230 15.456 31.125 1.00 9.15 174 THR B N 1
ATOM 1441 C CA . THR B 1 74 ? 7.171 14.561 30.506 1.00 8.66 174 THR B CA 1
ATOM 1442 C C . THR B 1 74 ? 8.541 15.200 30.300 1.00 8.24 174 THR B C 1
ATOM 1443 O O . THR B 1 74 ? 8.609 16.325 29.769 1.00 8.96 174 THR B O 1
ATOM 1447 N N . VAL B 1 75 ? 9.561 14.463 30.697 1.00 7.72 175 VAL B N 1
ATOM 1448 C CA . VAL B 1 75 ? 10.927 14.879 30.481 1.00 8.35 175 VAL B CA 1
ATOM 1449 C C . VAL B 1 75 ? 11.661 13.774 29.740 1.00 7.79 175 VAL B C 1
ATOM 1450 O O . VAL B 1 75 ? 11.599 12.631 30.150 1.00 9.16 175 VAL B O 1
ATOM 1454 N N . LEU B 1 76 ? 12.328 14.140 28.644 1.00 8.05 176 LEU B N 1
ATOM 1455 C CA . LEU B 1 76 ? 13.172 13.255 27.839 1.00 8.47 176 LEU B CA 1
ATOM 1456 C C . LEU B 1 76 ? 14.621 13.414 28.272 1.00 9.12 176 LEU B C 1
ATOM 1457 O O . LEU B 1 76 ? 15.040 14.549 28.475 1.00 11.19 176 LEU B O 1
ATOM 1462 N N . VAL B 1 77 ? 15.321 12.297 28.425 1.00 9.20 177 VAL B N 1
ATOM 1463 C CA . VAL B 1 77 ? 16.731 12.352 28.841 1.00 10.36 177 VAL B CA 1
ATOM 1464 C C . VAL B 1 77 ? 17.576 11.703 27.777 1.00 10.97 177 VAL B C 1
ATOM 1465 O O . VAL B 1 77 ? 17.304 10.580 27.361 1.00 11.39 177 VAL B O 1
ATOM 1469 N N . GLY B 1 78 ? 18.616 12.388 27.302 1.00 12.13 178 GLY B N 1
ATOM 1470 C CA . GLY B 1 78 ? 19.454 11.796 26.266 1.00 13.50 178 GLY B CA 1
ATOM 1471 C C . GLY B 1 78 ? 20.549 12.759 25.863 1.00 13.65 178 GLY B C 1
ATOM 1472 O O . GLY B 1 78 ? 20.749 13.790 26.531 1.00 14.12 178 GLY B O 1
ATOM 1473 N N . PRO B 1 79 ? 21.227 12.401 24.770 1.00 15.71 179 PRO B N 1
ATOM 1474 C CA . PRO B 1 79 ? 22.400 13.156 24.351 1.00 16.16 179 PRO B CA 1
ATOM 1475 C C . PRO B 1 79 ? 22.097 14.403 23.559 1.00 16.91 179 PRO B C 1
ATOM 1476 O O . PRO B 1 79 ? 22.518 14.614 22.431 1.00 19.79 179 PRO B O 1
ATOM 1480 N N . THR B 1 80 ? 21.388 15.301 24.191 1.00 18.37 180 THR B N 1
ATOM 1481 C CA . THR B 1 80 ? 21.152 16.637 23.715 1.00 14.07 180 THR B CA 1
ATOM 1482 C C . THR B 1 80 ? 22.352 17.540 23.984 1.00 13.78 180 THR B C 1
ATOM 1483 O O . THR B 1 80 ? 22.991 17.472 25.047 1.00 15.21 180 THR B O 1
ATOM 1487 N N . PRO B 1 81 ? 22.687 18.440 23.064 1.00 13.82 181 PRO B N 1
ATOM 1488 C CA . PRO B 1 81 ? 23.748 19.399 23.357 1.00 16.40 181 PRO B CA 1
ATOM 1489 C C . PRO B 1 81 ? 23.395 20.464 24.391 1.00 17.35 181 PRO B C 1
ATOM 1490 O O . PRO B 1 81 ? 24.242 21.214 24.860 1.00 19.25 181 PRO B O 1
ATOM 1494 N N . ALA B 1 82 ? 22.128 20.572 24.743 1.00 13.53 182 ALA B N 1
ATOM 1495 C CA . ALA B 1 82 ? 21.685 21.531 25.733 1.00 12.53 182 ALA B CA 1
ATOM 1496 C C . ALA B 1 82 ? 20.358 21.100 26.355 1.00 11.33 182 ALA B C 1
ATOM 1497 O O . ALA B 1 82 ? 19.544 20.458 25.737 1.00 14.37 182 ALA B O 1
ATOM 1499 N N . ASN B 1 83 ? 20.172 21.517 27.612 1.00 10.22 183 ASN B N 1
ATOM 1500 C CA . ASN B 1 83 ? 18.876 21.322 28.257 1.00 9.49 183 ASN B CA 1
ATOM 1501 C C . ASN B 1 83 ? 17.875 22.265 27.621 1.00 8.99 183 ASN B C 1
ATOM 1502 O O . ASN B 1 83 ? 18.138 23.472 27.577 1.00 10.15 183 ASN B O 1
ATOM 1507 N N . ILE B 1 84 ? 16.749 21.711 27.171 1.00 7.64 184 ILE B N 1
ATOM 1508 C CA . ILE B 1 84 ? 15.718 22.498 26.490 1.00 8.10 184 ILE B CA 1
ATOM 1509 C C . ILE B 1 84 ? 14.343 22.279 27.102 1.00 7.24 184 ILE B C 1
ATOM 1510 O O . ILE B 1 84 ? 13.975 21.149 27.374 1.00 8.55 184 ILE B O 1
ATOM 1519 N N . ILE B 1 85 ? 13.637 23.370 27.368 1.00 7.17 185 ILE B N 1
ATOM 1520 C CA . ILE B 1 85 ? 12.274 23.325 27.817 1.00 7.21 185 ILE B CA 1
ATOM 1521 C C . ILE B 1 85 ? 11.398 23.571 26.602 1.00 7.08 185 ILE B C 1
ATOM 1522 O O . ILE B 1 85 ? 11.458 24.677 26.013 1.00 8.66 185 ILE B O 1
ATOM 1527 N N . GLY B 1 86 ? 10.640 22.558 26.218 1.00 6.79 186 GLY B N 1
ATOM 1528 C CA . GLY B 1 86 ? 9.792 22.612 25.064 1.00 7.62 186 GLY B CA 1
ATOM 1529 C C . GLY B 1 86 ? 8.353 22.939 25.379 1.00 7.73 186 GLY B C 1
ATOM 1530 O O . GLY B 1 86 ? 7.974 23.211 26.513 1.00 7.83 186 GLY B O 1
ATOM 1531 N N . ARG B 1 87 ? 7.543 22.892 24.324 1.00 7.79 187 ARG B N 1
ATOM 1532 C CA . ARG B 1 87 ? 6.186 23.394 24.454 1.00 7.56 187 ARG B CA 1
ATOM 1533 C C . ARG B 1 87 ? 5.360 22.613 25.425 1.00 7.49 187 ARG B C 1
ATOM 1534 O O . ARG B 1 87 ? 4.455 23.179 26.045 1.00 9.00 187 ARG B O 1
ATOM 1542 N N . ASN B 1 88 ? 5.647 21.350 25.661 1.00 7.58 188 ASN B N 1
ATOM 1543 C CA . ASN B 1 88 ? 4.854 20.594 26.623 1.00 7.92 188 ASN B CA 1
ATOM 1544 C C . ASN B 1 88 ? 4.900 21.238 28.008 1.00 8.08 188 ASN B C 1
ATOM 1545 O O . ASN B 1 88 ? 3.882 21.185 28.707 1.00 11.41 188 ASN B O 1
ATOM 1550 N N . LEU B 1 89 ? 6.028 21.804 28.399 1.00 7.79 189 LEU B N 1
ATOM 1551 C CA . LEU B 1 89 ? 6.096 22.478 29.718 1.00 8.42 189 LEU B CA 1
ATOM 1552 C C . LEU B 1 89 ? 5.927 23.976 29.593 1.00 7.98 189 LEU B C 1
ATOM 1553 O O . LEU B 1 89 ? 5.456 24.573 30.564 1.00 9.05 189 LEU B O 1
ATOM 1558 N N . LEU B 1 90 ? 6.298 24.602 28.453 1.00 7.64 190 LEU B N 1
ATOM 1559 C CA . LEU B 1 90 ? 6.012 26.028 28.297 1.00 8.18 190 LEU B CA 1
ATOM 1560 C C . LEU B 1 90 ? 4.530 26.330 28.428 1.00 8.47 190 LEU B C 1
ATOM 1561 O O . LEU B 1 90 ? 4.140 27.329 29.016 1.00 9.80 190 LEU B O 1
ATOM 1566 N N . THR B 1 91 ? 3.670 25.454 27.913 1.00 9.30 191 THR B N 1
ATOM 1567 C CA . THR B 1 91 ? 2.234 25.640 28.078 1.00 9.68 191 THR B CA 1
ATOM 1568 C C . THR B 1 91 ? 1.842 25.504 29.531 1.00 9.51 191 THR B C 1
ATOM 1569 O O . THR B 1 91 ? 0.969 26.224 29.998 1.00 12.81 191 THR B O 1
ATOM 1573 N N . GLN B 1 92 ? 2.475 24.615 30.291 1.00 10.34 192 GLN B N 1
ATOM 1574 C CA . GLN B 1 92 ? 2.080 24.459 31.697 1.00 11.14 192 GLN B CA 1
ATOM 1575 C C . GLN B 1 92 ? 2.383 25.714 32.520 1.00 12.56 192 GLN B C 1
ATOM 1576 O O . GLN B 1 92 ? 1.728 26.010 33.496 1.00 17.79 192 GLN B O 1
ATOM 1582 N N . ILE B 1 93 ? 3.410 26.451 32.118 1.00 10.82 193 ILE B N 1
ATOM 1583 C CA . ILE B 1 93 ? 3.770 27.636 32.872 1.00 11.95 193 ILE B CA 1
ATOM 1584 C C . ILE B 1 93 ? 3.160 28.902 32.282 1.00 11.78 193 ILE B C 1
ATOM 1585 O O . ILE B 1 93 ? 3.425 30.010 32.755 1.00 14.94 193 ILE B O 1
ATOM 1590 N N . GLY B 1 94 ? 2.360 28.767 31.245 1.00 11.75 194 GLY B N 1
ATOM 1591 C CA . GLY B 1 94 ? 1.580 29.874 30.701 1.00 12.61 194 GLY B CA 1
ATOM 1592 C C . GLY B 1 94 ? 2.343 30.751 29.750 1.00 11.67 194 GLY B C 1
ATOM 1593 O O . GLY B 1 94 ? 1.981 31.897 29.583 1.00 14.38 194 GLY B O 1
ATOM 1594 N N . ALA B 1 95 ? 3.369 30.191 29.120 1.00 11.40 195 ALA B N 1
ATOM 1595 C CA . ALA B 1 95 ? 4.206 30.960 28.220 1.00 10.21 195 ALA B CA 1
ATOM 1596 C C . ALA B 1 95 ? 3.564 31.190 26.852 1.00 11.02 195 ALA B C 1
ATOM 1597 O O . ALA B 1 95 ? 3.029 30.275 26.265 1.00 12.30 195 ALA B O 1
ATOM 1599 N N . THR B 1 96 ? 3.685 32.442 26.375 1.00 10.63 196 THR B N 1
ATOM 1600 C CA . THR B 1 96 ? 3.286 32.836 25.041 1.00 10.96 196 THR B CA 1
ATOM 1601 C C . THR B 1 96 ? 4.419 33.609 24.372 1.00 9.73 196 THR B C 1
ATOM 1602 O O . THR B 1 96 ? 5.275 34.197 25.030 1.00 11.12 196 THR B O 1
ATOM 1606 N N . LEU B 1 97 ? 4.369 33.613 23.053 1.00 10.31 197 LEU B N 1
ATOM 1607 C CA . LEU B 1 97 ? 5.196 34.516 22.272 1.00 11.49 197 LEU B CA 1
ATOM 1608 C C . LEU B 1 97 ? 4.389 35.747 21.907 1.00 11.10 197 LEU B C 1
ATOM 1609 O O . LEU B 1 97 ? 3.228 35.624 21.538 1.00 14.72 197 LEU B O 1
ATOM 1618 N N . ASN B 1 98 ? 4.988 36.928 22.002 1.00 11.35 198 ASN B N 1
ATOM 1619 C CA . ASN B 1 98 ? 4.236 38.150 21.732 1.00 11.39 198 ASN B CA 1
ATOM 1620 C C . ASN B 1 98 ? 5.068 39.099 20.882 1.00 12.78 198 ASN B C 1
ATOM 1621 O O . ASN B 1 98 ? 6.276 39.256 21.133 1.00 12.17 198 ASN B O 1
ATOM 1626 N N . PHE B 1 99 ? 4.425 39.745 19.911 1.00 14.47 199 PHE B N 1
ATOM 1627 C CA . PHE B 1 99 ? 5.038 40.787 19.132 1.00 14.54 199 PHE B CA 1
ATOM 1628 C C . PHE B 1 99 ? 3.977 41.691 18.498 1.00 20.00 199 PHE B C 1
ATOM 1629 O O . PHE B 1 99 ? 4.361 42.678 17.849 1.00 23.70 199 PHE B O 1
ATOM 1638 N N A ARG C 2 1 ? 29.756 24.505 18.737 0.58 30.09 301 ARG C N 1
ATOM 1639 N N C ARG C 2 1 ? 7.873 11.111 14.729 0.42 34.66 301 ARG C N 1
ATOM 1640 C CA A ARG C 2 1 ? 28.957 25.569 18.158 0.58 41.55 301 ARG C CA 1
ATOM 1641 C CA C ARG C 2 1 ? 9.116 11.788 15.104 0.42 27.47 301 ARG C CA 1
ATOM 1642 C C A ARG C 2 1 ? 27.455 25.348 18.238 0.58 40.80 301 ARG C C 1
ATOM 1643 C C C ARG C 2 1 ? 8.845 13.238 15.512 0.42 22.63 301 ARG C C 1
ATOM 1644 O O A ARG C 2 1 ? 26.770 26.141 17.540 0.58 62.52 301 ARG C O 1
ATOM 1645 O O C ARG C 2 1 ? 8.906 14.148 14.689 0.42 27.35 301 ARG C O 1
ATOM 1660 N N A PRO C 2 2 ? 26.880 24.387 18.931 0.58 32.57 302 PRO C N 1
ATOM 1661 N N C PRO C 2 2 ? 8.573 13.439 16.783 0.42 21.62 302 PRO C N 1
ATOM 1662 C CA A PRO C 2 2 ? 25.462 24.174 18.604 0.58 28.76 302 PRO C CA 1
ATOM 1663 C CA C PRO C 2 2 ? 8.755 14.664 17.564 0.42 19.65 302 PRO C CA 1
ATOM 1664 C C A PRO C 2 2 ? 24.709 25.345 19.250 0.58 23.50 302 PRO C C 1
ATOM 1665 C C C PRO C 2 2 ? 9.902 15.517 17.014 0.42 16.33 302 PRO C C 1
ATOM 1666 O O A PRO C 2 2 ? 24.983 25.673 20.401 0.58 31.62 302 PRO C O 1
ATOM 1667 O O C PRO C 2 2 ? 10.892 14.931 16.565 0.42 15.21 302 PRO C O 1
ATOM 1674 N N A GLY C 2 3 ? 23.837 25.929 18.438 0.58 20.43 303 GLY C N 1
ATOM 1675 N N C GLY C 2 3 ? 9.792 16.842 17.029 0.42 14.45 303 GLY C N 1
ATOM 1676 C CA A GLY C 2 3 ? 22.956 27.007 18.679 0.58 21.07 303 GLY C CA 1
ATOM 1677 C CA C GLY C 2 3 ? 10.723 17.794 16.512 0.42 13.50 303 GLY C CA 1
ATOM 1678 C C A GLY C 2 3 ? 21.589 26.791 18.052 0.58 17.52 303 GLY C C 1
ATOM 1679 C C C GLY C 2 3 ? 11.306 18.712 17.552 0.42 14.06 303 GLY C C 1
ATOM 1680 O O A GLY C 2 3 ? 20.810 27.686 18.204 0.58 10.01 303 GLY C O 1
ATOM 1681 O O C GLY C 2 3 ? 10.627 19.370 18.346 0.42 14.45 303 GLY C O 1
ATOM 1682 N N A ASN C 2 4 ? 21.240 25.693 17.391 0.58 15.53 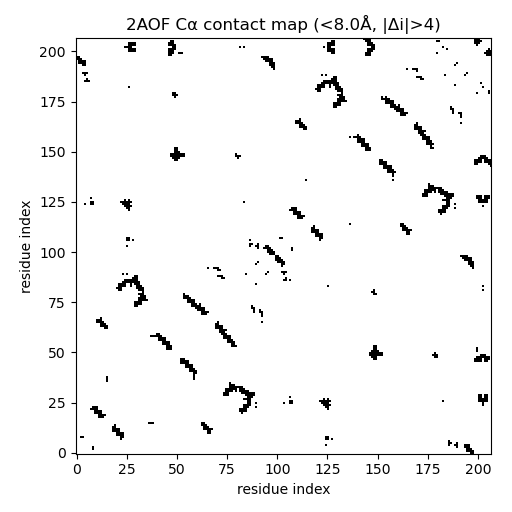304 ASN C N 1
ATOM 1683 N N C ASN C 2 4 ? 12.632 18.735 17.627 0.42 14.95 304 ASN C N 1
ATOM 1684 C CA A ASN C 2 4 ? 19.900 25.545 16.826 0.58 14.01 304 ASN C CA 1
ATOM 1685 C CA C ASN C 2 4 ? 13.258 19.586 18.641 0.42 11.61 304 ASN C CA 1
ATOM 1686 C C A ASN C 2 4 ? 19.152 24.362 17.440 0.58 16.29 304 ASN C C 1
ATOM 1687 C C C ASN C 2 4 ? 14.333 20.416 17.932 0.42 13.44 304 ASN C C 1
ATOM 1688 O O A ASN C 2 4 ? 19.300 23.239 16.974 0.58 16.36 304 ASN C O 1
ATOM 1689 O O C ASN C 2 4 ? 15.450 19.972 17.751 0.42 16.22 304 ASN C O 1
ATOM 1718 N N A LEU C 2 6 ? 15.551 23.876 17.292 0.58 16.32 306 LEU C N 1
ATOM 1719 N N C LEU C 2 6 ? 15.929 23.380 18.981 0.42 21.48 306 LEU C N 1
ATOM 1720 C CA A LEU C 2 6 ? 14.517 22.957 16.836 0.58 12.63 306 LEU C CA 1
ATOM 1721 C CA C LEU C 2 6 ? 17.203 24.067 19.200 0.42 17.17 306 LEU C CA 1
ATOM 1722 C C A LEU C 2 6 ? 14.514 21.541 17.361 0.58 11.96 306 LEU C C 1
ATOM 1723 C C C LEU C 2 6 ? 18.170 24.079 18.032 0.42 17.04 306 LEU C C 1
ATOM 1724 O O A LEU C 2 6 ? 15.498 20.824 17.268 0.58 15.95 306 LEU C O 1
ATOM 1725 O O C LEU C 2 6 ? 18.483 23.128 17.312 0.42 26.65 306 LEU C O 1
ATOM 1734 N N A GLN C 2 7 ? 13.376 21.076 17.856 0.58 9.39 307 GLN C N 1
ATOM 1735 N N C GLN C 2 7 ? 18.781 25.241 17.744 0.42 18.34 307 GLN C N 1
ATOM 1736 C CA A GLN C 2 7 ? 13.235 19.672 18.252 0.58 9.97 307 GLN C CA 1
ATOM 1737 C CA C GLN C 2 7 ? 19.795 25.189 16.673 0.42 17.91 307 GLN C CA 1
ATOM 1738 C C A GLN C 2 7 ? 11.835 19.209 17.852 0.58 9.65 307 GLN C C 1
ATOM 1739 C C C GLN C 2 7 ? 21.210 25.690 17.037 0.42 20.04 307 GLN C C 1
ATOM 1740 O O A GLN C 2 7 ? 10.862 19.918 18.080 0.58 9.66 307 GLN C O 1
ATOM 1741 O O C GLN C 2 7 ? 22.194 25.502 16.266 0.42 31.19 307 GLN C O 1
ATOM 1752 N N A SER C 2 8 ? 11.743 17.964 17.394 0.40 11.07 308 SER C N 1
ATOM 1753 N N B SER C 2 8 ? 11.797 18.074 17.456 0.18 11.01 308 SER C N 1
ATOM 1754 N N C SER C 2 8 ? 21.564 26.503 18.048 0.42 24.11 308 SER C N 1
ATOM 1755 C CA A SER C 2 8 ? 10.434 17.413 17.060 0.40 12.16 308 SER C CA 1
ATOM 1756 C CA B SER C 2 8 ? 10.492 17.580 17.022 0.18 12.11 308 SER C CA 1
ATOM 1757 C CA C SER C 2 8 ? 23.015 26.434 18.204 0.42 20.99 308 SER C CA 1
ATOM 1758 C C A SER C 2 8 ? 10.171 16.017 17.607 0.40 12.80 308 SER C C 1
ATOM 1759 C C B SER C 2 8 ? 10.347 16.099 17.352 0.18 12.63 308 SER C C 1
ATOM 1760 C C C SER C 2 8 ? 23.171 26.323 19.713 0.42 24.60 308 SER C C 1
ATOM 1761 O O A SER C 2 8 ? 11.063 15.175 17.606 0.40 8.98 308 SER C O 1
ATOM 1762 O O B SER C 2 8 ? 11.266 15.303 17.180 0.18 9.48 308 SER C O 1
ATOM 1763 O O C SER C 2 8 ? 22.203 26.653 20.395 0.42 31.80 308 SER C O 1
ATOM 1770 N N A ARG C 2 9 ? 8.927 15.788 18.025 0.58 13.93 309 ARG C N 1
ATOM 1771 N N C ARG C 2 9 ? 24.268 25.865 20.286 0.42 28.15 309 ARG C N 1
ATOM 1772 C CA A ARG C 2 9 ? 8.412 14.466 18.297 0.58 15.27 309 ARG C CA 1
ATOM 1773 C CA C ARG C 2 9 ? 24.149 25.751 21.739 0.42 35.38 309 ARG C CA 1
ATOM 1774 C C A ARG C 2 9 ? 8.534 13.605 17.041 0.58 18.60 309 ARG C C 1
ATOM 1775 C C C ARG C 2 9 ? 25.387 25.963 22.574 0.42 37.89 309 ARG C C 1
ATOM 1776 O O A ARG C 2 9 ? 8.508 14.143 15.934 0.58 18.89 309 ARG C O 1
ATOM 1777 O O C ARG C 2 9 ? 25.322 25.351 23.662 0.42 34.01 309 ARG C O 1
ATOM 1786 N N A PRO C 2 10 ? 8.619 12.285 17.124 0.58 20.95 310 PRO C N 1
ATOM 1787 N N C PRO C 2 10 ? 26.441 26.682 22.248 0.42 45.72 310 PRO C N 1
ATOM 1788 C CA A PRO C 2 10 ? 8.544 11.478 15.915 0.58 26.13 310 PRO C CA 1
ATOM 1789 C CA C PRO C 2 10 ? 27.458 27.167 23.193 0.42 47.15 310 PRO C CA 1
ATOM 1790 C C A PRO C 2 10 ? 7.241 11.763 15.164 0.58 32.64 310 PRO C C 1
ATOM 1791 C C C PRO C 2 10 ? 27.044 27.392 24.640 0.42 48.69 310 PRO C C 1
ATOM 1792 O O A PRO C 2 10 ? 6.297 12.264 15.790 0.58 43.36 310 PRO C O 1
ATOM 1793 O O C PRO C 2 10 ? 25.970 27.005 25.106 0.42 57.62 310 PRO C O 1
#

Nearest PDB structures (foldseek):
  2qd6-assembly1_B  TM=1.009E+00  e=3.290E-20  Human immunodeficiency virus 1
  3cyw-assembly1_B  TM=1.008E+00  e=7.023E-20  unclassified
  3vf5-assembly1_B  TM=1.008E+00  e=6.625E-20  Human immunodeficiency virus type 1 (BRU ISOLATE)
  2f80-assembly1_B  TM=1.009E+00  e=7.892E-20  Human immunodeficiency virus 1
  3jvy-assembly1_B  TM=1.007E+00  e=1.187E-19  Human immunodeficiency virus type 1 (BRU ISOLATE)

Foldseek 3Di:
DDDDVPDFPWWWKAFPNDIDIAGEDAPDAAWEDEDDDDDDDWDWDWDADPPGIDIWTKDFQTWMATNNRIDTTIYTYYDDPGGYHYDVTCVVRPDDDDD/DDDDVPDFQWWWKAFPNDIDIEGEDAPDAAWEEEDDDDDDAWDWDWDADDPGIDIWTKDFQGWMATNNRTDTTIYTYDPDPGGYHYDVVCVVRPDDDDD/DDDDDDDDD

Solvent-accessible surface area: 9773 Å² total

Sequence (207 aa):
PQITLWKRPLVTIKIGGQLKEALLDTGADDTVIEEMSLPGRWKPKMIGGIIGGGFIKVRQYDQIIIEIAGHKAIGTVLVGPTPANIIGRNLLTQIGATLNFPQITLWKRPLVTIKIGGQLKEALLDTGADDTVIEEMSLPGRWKPKMIGGIIGGGFIKVRQYDQIIIEIAGHKAIGTVLVGPTPANIIGRNLLTQIGATLNFRRPPGGNNLLQQSSSRRPP

Radius of gyration: 16.7 Å; Cα contacts (8 Å, |Δi|>4): 698; chains: 3; bounding box: 30×40×48 Å

Organism: Human immunodeficiency virus type 1 group M subtype B (isolate BH5) (NCBI:txid11682)

InterPro domains:
  IPR000071 Immunodeficiency lentiviral matrix, N-terminal [PF00540] (2-132)
  IPR000071 Immunodeficiency lentiviral matrix, N-terminal [PR00234] (4-20)
  IPR000071 Immunodeficiency lentiviral matrix, N-terminal [PR00234] (22-40)
  IPR000071 Immunodeficiency lentiviral matrix, N-terminal [PR00234] (42-57)
  IPR000071 Immunodeficiency lentiviral matrix, N-terminal [PR00234] (70-89)
  IPR000071 Immunodeficiency lentiviral matrix, N-terminal [PR00234] (89-102)
  IPR000477 Reverse transcriptase domain [PF00078] (662-833)
  IPR000477 Reverse transcriptase domain [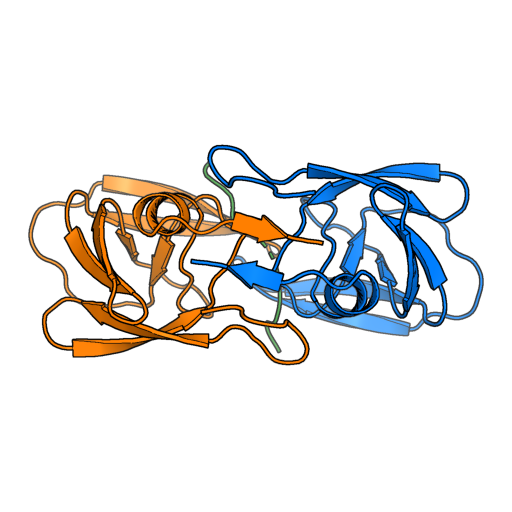PS50878] (643-833)
  IPR001037 Integrase, C-terminal, retroviral [PF00552] (1384-1427)
  IPR001037 Integrase, C-terminal, retroviral [PS51027] (1382-1429)
  IPR001584 Integrase, catalytic core [PF00665] (1216-1304)
  IPR001584 Integrase, catalytic core [PS50994] (1213-1363)
  IPR001878 Zinc finger, CCHC-type [PF00098] (391-406)
  IPR001878 Zinc finger, CCHC-type [PF00098] (412-428)
  IPR001878 Zinc finger, CCHC-type [PS50158] (391-406)
  IPR001878 Zinc finger, CCHC-type [PS50158] (413-428)
  IPR001878 Zinc finger, CCHC-type [SM00343] (391-407)
  IPR001878 Zinc finger, CCHC-type [SM00343] (412-428)
  IPR001969 Aspartic peptidase, active site [PS00141] (522-533)
  IPR001995 Peptidase A2A, retrovirus, catalytic [PS50175] (520-589)